Protein AF-A0A8T4ZM50-F1 (afdb_monomer)

Radius of gyration: 45.14 Å; Cα contacts (8 Å, |Δi|>4): 69; chains: 1; bounding box: 81×38×133 Å

Secondary structure (DSSP, 8-state):
---HHHHHH-TTS-HHHHHHHHHHHHHHHTTT--HHHHHHHHHHHHHHHHHHHHHHHHHHHHHHHHHTT--HHHHHHHTT----TT--HHHHHHHHHHHHHHHHHHHHHHHHHHHHHHHHHHHHHHHHHHHHHHHHHHHHHHHHHHHHHHHHHHHHHHHHHHHHHHHHHHHHHHHHHHHHHHHHHH--SS--------PPPGGGGGGGGGHHHHHHHTTTTTSS--

Nearest PDB structures (foldseek):
  6ixe-assembly1_A  TM=3.110E-01  e=5.099E-01  Homo sapiens
  6ixg-assembly1_A  TM=3.253E-01  e=1.562E+00  Homo sapiens
  4ilo-assembly1_A  TM=2.898E-01  e=2.586E+00  Chlamydia trachomatis L2/434/Bu

Sequence (226 aa):
MESALKAYMRGGVERDRVYKERHFTIRLQLPSLKGYELQMRVQDLNEQLDELKQMIAECKEAISQLKHDVDPEQLRLKYRISKTLNTKTEDLIEQFEAEREWRKQAAKWVRRERAIFLWELRLRKAAGVKLPFMRHQLKTLNKEAYLQLCRMKDLSEQLRQACEAYHKVQSKHNLLLMKLEKLSLQRFEGESENWTNMLVPAEIRELKFLEDFSHREEGREKLACH

pLDDT: mean 79.9, std 18.12, range [37.91, 97.81]

Solvent-accessible surface area (backbone atoms only — not comparable to full-atom values): 13209 Å² total; per-residue (Å²): 131,82,54,68,60,61,64,63,67,50,82,97,57,66,62,70,55,54,52,54,52,51,54,52,52,48,62,71,44,55,84,76,54,50,75,68,54,43,51,50,53,44,49,57,46,48,54,48,44,52,52,40,52,50,56,39,50,51,31,52,51,52,44,53,40,57,72,68,75,45,62,64,67,63,51,34,64,77,70,65,59,89,74,68,99,81,70,51,72,66,59,53,40,53,48,38,50,53,52,32,55,45,44,52,51,43,44,53,50,49,52,50,56,39,50,53,45,53,49,51,53,50,52,52,53,52,48,64,58,48,50,59,53,52,53,50,51,52,55,49,53,52,51,53,53,50,53,51,50,52,52,52,52,56,50,51,53,52,50,51,52,51,51,54,51,47,54,56,52,50,52,52,50,52,54,49,50,55,51,50,52,54,54,47,68,71,52,70,86,74,86,92,78,92,77,88,83,75,78,78,65,73,75,66,70,63,60,67,67,60,68,64,55,64,67,56,52,74,68,53,75,78,74,79,83,127

Foldseek 3Di:
DDQLLCQLPDPDDPNVVSLVVVVVVCVVCLVVDDLVRLVVLLVSLVVSLVVLVVLLVLLVVLLVCLVVPNDVVVSCVVVVPDDDPPDDSVNVNVVSVVVNVSSVVSSVSSVVSSVVSVVSSVVVVVCVVVVVVVVVVVVVVVVVVVVVVVVVVVVVVVVVVVVVVVVVVVVVVVVVVVVVVVVVVVPPPDDDDDDPDDDDPPVVVVVVVVVVVVVVVVVPVVPPDD

Mean predicted aligned error: 15.4 Å

Structure (mmCIF, N/CA/C/O backbone):
data_AF-A0A8T4ZM50-F1
#
_entry.id   AF-A0A8T4ZM50-F1
#
loop_
_atom_site.group_PDB
_atom_site.id
_atom_site.type_symbol
_atom_site.label_atom_id
_atom_site.label_alt_id
_atom_site.label_comp_id
_atom_site.label_asym_id
_atom_site.label_entity_id
_atom_site.label_seq_id
_atom_site.pdbx_PDB_ins_code
_atom_site.Cartn_x
_atom_site.Cartn_y
_atom_site.Cartn_z
_atom_site.occupancy
_atom_site.B_iso_or_equiv
_atom_site.auth_seq_id
_atom_site.auth_comp_id
_atom_site.auth_asym_id
_atom_site.auth_atom_id
_atom_site.pdbx_PDB_model_num
ATOM 1 N N . MET A 1 1 ? 7.866 -0.489 17.384 1.00 67.44 1 MET A N 1
ATOM 2 C CA . MET A 1 1 ? 6.773 0.510 17.418 1.00 67.44 1 MET A CA 1
ATOM 3 C C . MET A 1 1 ? 5.682 -0.041 18.318 1.00 67.44 1 MET A C 1
ATOM 5 O O . MET A 1 1 ? 5.365 -1.215 18.175 1.00 67.44 1 MET A O 1
ATOM 9 N N . GLU A 1 2 ? 5.170 0.761 19.251 1.00 82.44 2 GLU A N 1
ATOM 10 C CA . GLU A 1 2 ? 4.026 0.402 20.107 1.00 82.44 2 GLU A CA 1
ATOM 11 C C . GLU A 1 2 ? 2.778 0.094 19.248 1.00 82.44 2 GLU A C 1
ATOM 13 O O . GLU A 1 2 ? 2.644 0.648 18.148 1.00 82.44 2 GLU A O 1
ATOM 18 N N . SER A 1 3 ? 1.885 -0.796 19.705 1.00 88.25 3 SER A N 1
ATOM 19 C CA . SER A 1 3 ? 0.663 -1.141 18.958 1.00 88.25 3 SER A CA 1
ATOM 20 C C . SER A 1 3 ? -0.240 0.086 18.787 1.00 88.25 3 SER A C 1
ATOM 22 O O . SER A 1 3 ? -0.244 0.987 19.630 1.00 88.25 3 SER A O 1
ATOM 24 N N . ALA A 1 4 ? -0.987 0.152 17.680 1.00 86.81 4 ALA A N 1
ATOM 25 C CA . ALA A 1 4 ? -1.868 1.288 17.410 1.00 86.81 4 ALA A CA 1
ATOM 26 C C . ALA A 1 4 ? -2.972 1.368 18.468 1.00 86.81 4 ALA A C 1
ATOM 28 O O . ALA A 1 4 ? -3.245 2.446 18.988 1.00 86.81 4 ALA A O 1
ATOM 29 N N . LEU A 1 5 ? -3.518 0.216 18.866 1.00 86.94 5 LEU A N 1
ATOM 30 C CA . LEU A 1 5 ? -4.467 0.110 19.966 1.00 86.94 5 LEU A CA 1
ATOM 31 C C . LEU A 1 5 ? -3.917 0.721 21.257 1.00 86.94 5 LEU A C 1
ATOM 33 O O . LEU A 1 5 ? -4.549 1.599 21.832 1.00 86.94 5 LEU A O 1
ATOM 37 N N . LYS A 1 6 ? -2.722 0.316 21.699 1.00 88.25 6 LYS A N 1
ATOM 38 C CA . LYS A 1 6 ? -2.146 0.821 22.951 1.00 88.25 6 LYS A CA 1
ATOM 39 C C . LYS A 1 6 ? -1.828 2.314 22.876 1.00 88.25 6 LYS A C 1
ATOM 41 O O . LYS A 1 6 ? -2.065 3.036 23.841 1.00 88.25 6 LYS A O 1
ATOM 46 N N . ALA A 1 7 ? -1.331 2.783 21.733 1.00 87.06 7 ALA A N 1
ATOM 47 C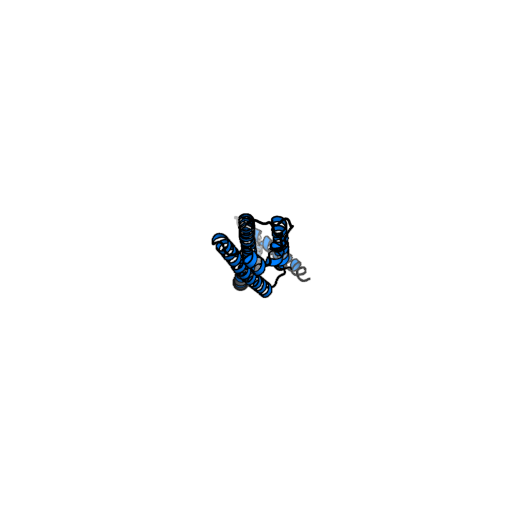 CA . ALA A 1 7 ? -1.036 4.195 21.528 1.00 87.06 7 ALA A CA 1
ATOM 48 C C . ALA A 1 7 ? -2.308 5.054 21.563 1.00 87.06 7 ALA A C 1
ATOM 50 O O . ALA A 1 7 ? -2.333 6.088 22.227 1.00 87.06 7 ALA A O 1
ATOM 51 N N . TYR A 1 8 ? -3.374 4.609 20.893 1.00 88.19 8 TYR A N 1
ATOM 52 C CA . TYR A 1 8 ? -4.640 5.331 20.875 1.00 88.19 8 TYR A CA 1
ATOM 53 C C . TYR A 1 8 ? -5.429 5.178 22.164 1.00 88.19 8 TYR A C 1
ATOM 55 O O . TYR A 1 8 ? -6.133 6.097 22.523 1.00 88.19 8 TYR A O 1
ATOM 63 N N . MET A 1 9 ? -5.298 4.099 22.924 1.00 83.19 9 MET A N 1
ATOM 64 C CA . MET A 1 9 ? -6.056 3.941 24.170 1.00 83.19 9 MET A CA 1
ATOM 65 C C . MET A 1 9 ? -5.363 4.551 25.399 1.00 83.19 9 MET A C 1
ATOM 67 O O . MET A 1 9 ? -5.914 4.496 26.496 1.00 83.19 9 MET A O 1
ATOM 71 N N . ARG A 1 10 ? -4.179 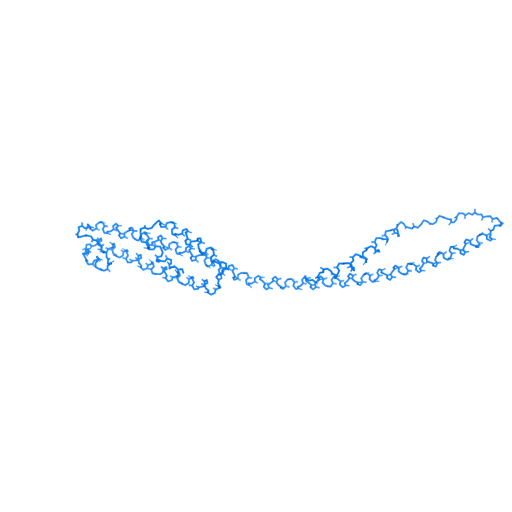5.165 25.253 1.00 81.25 10 ARG A N 1
ATOM 72 C CA . ARG A 1 10 ? -3.465 5.794 26.374 1.00 81.25 10 ARG A CA 1
ATOM 73 C C . ARG A 1 10 ? -4.234 7.027 26.882 1.00 81.25 10 ARG A C 1
ATOM 75 O O . ARG A 1 10 ? -4.371 8.025 26.176 1.00 81.25 10 ARG A O 1
ATOM 82 N N . GLY A 1 11 ? -4.750 6.955 28.112 1.00 60.84 11 GLY A N 1
ATOM 83 C CA . GLY A 1 11 ? -5.454 8.063 28.767 1.00 60.84 11 GLY A CA 1
ATOM 84 C C . GLY A 1 11 ? -4.548 9.274 29.036 1.00 60.84 11 GLY A C 1
ATOM 85 O O . GLY A 1 11 ? -3.353 9.113 29.270 1.00 60.84 11 GLY A O 1
ATOM 86 N N . GLY A 1 12 ? -5.122 10.484 29.010 1.00 62.84 12 GLY A N 1
ATOM 87 C CA . GLY A 1 12 ? -4.454 11.726 29.437 1.00 62.84 12 GLY A CA 1
ATOM 88 C C . GLY A 1 12 ? -3.568 12.441 28.406 1.00 62.84 12 GLY A C 1
ATOM 89 O O . GLY A 1 12 ? -2.920 13.418 28.762 1.00 62.84 12 GLY A O 1
ATOM 90 N N . VAL A 1 13 ? -3.528 11.994 27.146 1.00 64.25 13 VAL A N 1
ATOM 91 C CA . VAL A 1 13 ? -2.696 12.599 26.084 1.00 64.25 13 VAL A CA 1
ATOM 92 C C . VAL A 1 13 ? -3.569 13.323 25.054 1.00 64.25 13 VAL A C 1
ATOM 94 O O . VAL A 1 13 ? -4.697 12.903 24.800 1.00 64.25 13 VAL A O 1
ATOM 97 N N . GLU A 1 14 ? -3.052 14.381 24.418 1.00 80.50 14 GLU A N 1
ATOM 98 C CA . GLU A 1 14 ? -3.650 14.987 23.219 1.00 80.50 14 GLU A CA 1
ATOM 99 C C . GLU A 1 14 ? -3.748 13.954 22.086 1.00 80.50 14 GLU A C 1
ATOM 101 O O . GLU A 1 14 ? -2.817 13.694 21.324 1.00 80.50 14 GLU A O 1
ATOM 106 N N . ARG A 1 15 ? -4.918 13.339 21.986 1.00 81.44 15 ARG A N 1
ATOM 107 C CA . ARG A 1 15 ? -5.223 12.202 21.115 1.00 81.44 15 ARG A CA 1
ATOM 108 C C . ARG A 1 15 ? -4.920 12.464 19.635 1.00 81.44 15 ARG A C 1
ATOM 110 O O . ARG A 1 15 ? -4.336 11.620 18.955 1.00 81.44 15 ARG A O 1
ATOM 117 N N . ASP A 1 16 ? -5.253 13.657 19.152 1.00 84.81 16 ASP A N 1
ATOM 118 C CA . ASP A 1 16 ? -4.979 14.065 17.770 1.00 84.81 16 ASP A CA 1
ATOM 119 C C . ASP A 1 16 ? -3.483 14.221 17.491 1.00 84.81 16 ASP A C 1
ATOM 121 O O . ASP A 1 16 ? -3.015 13.925 16.386 1.00 84.81 16 ASP A O 1
ATOM 125 N N . ARG A 1 17 ? -2.719 14.664 18.492 1.00 89.00 17 ARG A N 1
ATOM 126 C CA . ARG A 1 17 ? -1.265 14.769 18.400 1.00 89.00 17 ARG A CA 1
ATOM 127 C C . ARG A 1 17 ? -0.639 13.383 18.263 1.00 89.00 17 ARG A C 1
ATOM 129 O O . ARG A 1 17 ? 0.149 13.182 17.343 1.00 89.00 17 ARG A O 1
ATOM 136 N N . VAL A 1 18 ? -1.075 12.413 19.072 1.00 89.38 18 VAL A N 1
ATOM 137 C CA . VAL A 1 18 ? -0.610 11.014 18.986 1.00 89.38 18 VAL A CA 1
ATOM 138 C C . VAL A 1 18 ? -0.860 10.425 17.596 1.00 89.38 18 VAL A C 1
ATOM 140 O O . VAL A 1 18 ? 0.031 9.805 17.013 1.00 89.38 18 VAL A O 1
ATOM 143 N N . TYR A 1 19 ? -2.049 10.652 17.028 1.00 90.12 19 TYR A N 1
ATOM 144 C CA . TYR A 1 19 ? -2.362 10.223 15.662 1.00 90.12 19 TYR A CA 1
ATOM 145 C C . TYR A 1 19 ? -1.422 10.849 14.625 1.00 90.12 19 TYR A C 1
ATOM 147 O O . TYR A 1 19 ? -0.877 10.141 13.774 1.00 90.12 19 TYR A O 1
ATOM 155 N N . LYS A 1 20 ? -1.198 12.167 14.695 1.00 91.31 20 LYS A N 1
ATOM 156 C CA . LYS A 1 20 ? -0.306 12.875 13.764 1.00 91.31 20 LYS A CA 1
ATOM 157 C C . LYS A 1 20 ? 1.139 12.383 13.868 1.00 91.31 20 LYS A C 1
ATOM 159 O O . LYS A 1 20 ? 1.759 12.136 12.834 1.00 91.31 20 LYS A O 1
ATOM 164 N N . GLU A 1 21 ? 1.651 12.203 15.084 1.00 91.88 21 GLU A N 1
ATOM 165 C CA . GLU A 1 21 ? 3.008 11.711 15.341 1.00 91.88 21 GLU A CA 1
ATOM 166 C C . GLU A 1 21 ? 3.200 10.296 14.787 1.00 91.88 21 GLU A C 1
ATOM 168 O O . GLU A 1 21 ? 4.119 10.064 13.999 1.00 91.88 21 GLU A O 1
ATOM 173 N N . ARG A 1 22 ? 2.282 9.368 15.091 1.00 92.00 22 ARG A N 1
ATOM 174 C CA . ARG A 1 22 ? 2.329 8.008 14.531 1.00 92.00 22 ARG A CA 1
ATOM 175 C C . ARG A 1 22 ? 2.277 8.009 13.014 1.00 92.00 22 ARG A C 1
ATOM 177 O O . ARG A 1 22 ? 3.064 7.320 12.369 1.00 92.00 22 ARG A O 1
ATOM 184 N N . HIS A 1 23 ? 1.375 8.791 12.433 1.00 91.75 23 HIS A N 1
ATOM 185 C CA . HIS A 1 23 ? 1.245 8.892 10.987 1.00 91.75 23 HIS A CA 1
ATOM 186 C C . HIS A 1 23 ? 2.532 9.414 10.327 1.00 91.75 23 HIS A C 1
ATOM 188 O O . HIS A 1 23 ? 2.945 8.908 9.281 1.00 91.75 23 HIS A O 1
ATOM 194 N N . PHE A 1 24 ? 3.201 10.383 10.954 1.00 92.69 24 PHE A N 1
ATOM 195 C CA . PHE A 1 24 ? 4.509 10.860 10.517 1.00 92.69 24 PHE A CA 1
ATOM 196 C C . PHE A 1 24 ? 5.581 9.764 10.613 1.00 92.69 24 PHE A C 1
ATOM 198 O O . PHE A 1 24 ? 6.294 9.521 9.641 1.00 92.69 24 PHE A O 1
ATOM 205 N N . THR A 1 25 ? 5.647 9.030 11.729 1.00 93.00 25 THR A N 1
ATOM 206 C CA . THR A 1 25 ? 6.581 7.904 11.886 1.00 93.00 25 THR A CA 1
ATOM 207 C C . THR A 1 25 ? 6.355 6.817 10.834 1.00 93.00 25 THR A C 1
ATOM 209 O O . THR A 1 25 ? 7.316 6.318 10.252 1.00 93.00 25 THR A O 1
ATOM 212 N N . ILE A 1 26 ? 5.097 6.472 10.545 1.00 93.88 26 ILE A N 1
ATOM 213 C CA . ILE A 1 26 ? 4.747 5.500 9.500 1.00 93.88 26 ILE A CA 1
ATOM 214 C C . ILE A 1 26 ? 5.275 5.973 8.144 1.00 93.88 26 ILE A C 1
ATOM 216 O O . ILE A 1 26 ? 5.911 5.195 7.438 1.00 93.88 26 ILE A O 1
ATOM 220 N N . ARG A 1 27 ? 5.080 7.251 7.795 1.00 92.00 27 ARG A N 1
ATOM 221 C CA . ARG A 1 27 ? 5.606 7.832 6.547 1.00 92.00 27 ARG A CA 1
ATOM 222 C C . ARG A 1 27 ? 7.122 7.737 6.431 1.00 92.00 27 ARG A C 1
ATOM 224 O O . ARG A 1 27 ? 7.606 7.418 5.352 1.00 92.00 27 ARG A O 1
ATOM 231 N N . LEU A 1 28 ? 7.852 7.970 7.518 1.00 93.31 28 LEU A N 1
ATOM 232 C CA 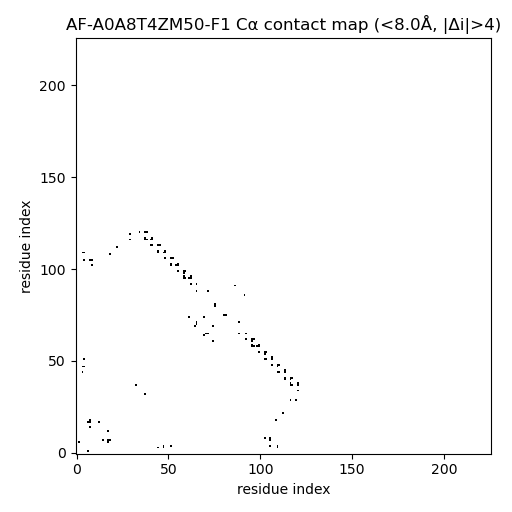. LEU A 1 28 ? 9.312 7.853 7.523 1.00 93.31 28 LEU A CA 1
ATOM 233 C C . LEU A 1 28 ? 9.796 6.407 7.355 1.00 93.31 28 LEU A C 1
ATOM 235 O O . LEU A 1 28 ? 10.827 6.174 6.734 1.00 93.31 28 LEU A O 1
ATOM 239 N N . GLN A 1 29 ? 9.065 5.436 7.903 1.00 92.25 29 GLN A N 1
ATOM 240 C CA . GLN A 1 29 ? 9.460 4.023 7.877 1.00 92.25 29 GLN A CA 1
ATOM 241 C C . GLN A 1 29 ? 8.999 3.285 6.619 1.00 92.25 29 GLN A C 1
ATOM 243 O O . GLN A 1 29 ? 9.623 2.310 6.214 1.00 92.25 29 GLN A O 1
ATOM 248 N N . LEU A 1 30 ? 7.911 3.729 5.989 1.00 92.56 30 LEU A N 1
ATOM 249 C CA . LEU A 1 30 ? 7.321 3.074 4.820 1.00 92.56 30 LEU A CA 1
ATOM 250 C C . LEU A 1 30 ? 8.338 2.711 3.725 1.00 92.56 30 LEU A C 1
ATOM 252 O O . LEU A 1 30 ? 8.313 1.558 3.291 1.00 92.56 30 LEU A O 1
ATOM 256 N N . PRO A 1 31 ? 9.253 3.609 3.305 1.00 90.38 31 PRO A N 1
ATOM 257 C CA . PRO A 1 31 ? 10.220 3.293 2.256 1.00 90.38 31 PRO A CA 1
ATOM 258 C C . PRO A 1 31 ? 11.183 2.156 2.619 1.00 90.38 31 PRO A C 1
ATOM 260 O O . PRO A 1 31 ? 11.584 1.404 1.735 1.00 90.38 31 PRO A O 1
ATOM 263 N N . SER A 1 32 ? 11.547 2.012 3.897 1.00 91.44 32 SER A N 1
ATOM 264 C CA . SER A 1 32 ? 12.531 1.020 4.351 1.00 91.44 32 SER A CA 1
ATOM 265 C C . SER A 1 32 ? 11.924 -0.337 4.711 1.00 91.44 32 SER A C 1
ATOM 267 O O . SER A 1 32 ? 12.642 -1.337 4.721 1.00 91.44 32 SER A O 1
ATOM 269 N N . LEU A 1 33 ? 10.614 -0.403 4.970 1.00 93.06 33 LEU A N 1
ATOM 270 C CA . LEU A 1 33 ? 9.929 -1.657 5.290 1.00 93.06 33 LEU A CA 1
ATOM 271 C C . LEU A 1 33 ? 9.934 -2.623 4.105 1.00 93.06 33 LEU A C 1
ATOM 273 O O . LEU A 1 33 ? 9.693 -2.223 2.967 1.00 93.06 33 LEU A O 1
ATOM 277 N N . LYS A 1 34 ? 10.127 -3.917 4.364 1.00 92.19 34 LYS A N 1
ATOM 278 C CA . LYS A 1 34 ? 10.021 -4.982 3.352 1.00 92.19 34 LYS A CA 1
ATOM 279 C C . LYS A 1 34 ? 8.565 -5.395 3.113 1.00 92.19 34 LYS A C 1
ATOM 281 O O . LYS A 1 34 ? 7.676 -5.153 3.923 1.00 92.19 34 LYS A O 1
ATOM 286 N N . GLY A 1 35 ? 8.309 -6.068 1.986 1.00 89.62 35 GLY A N 1
ATOM 287 C CA . GLY A 1 35 ? 6.956 -6.491 1.594 1.00 89.62 35 GLY A CA 1
ATOM 288 C C . GLY A 1 35 ? 6.248 -7.387 2.621 1.00 89.62 35 GLY A C 1
ATOM 289 O O . GLY A 1 35 ? 5.074 -7.162 2.903 1.00 89.62 35 GLY A O 1
ATOM 290 N N . TYR A 1 36 ? 6.957 -8.354 3.216 1.00 91.25 36 TYR A N 1
ATOM 291 C CA . TYR A 1 36 ? 6.391 -9.210 4.269 1.00 91.25 36 TYR A CA 1
ATOM 292 C C . TYR A 1 36 ? 6.124 -8.424 5.563 1.00 91.25 36 TYR A C 1
ATOM 294 O O . TYR A 1 36 ? 5.121 -8.656 6.227 1.00 91.25 36 TYR A O 1
ATOM 302 N N . GLU A 1 37 ? 6.963 -7.439 5.895 1.00 93.88 37 GLU A N 1
ATOM 303 C CA . GLU A 1 37 ? 6.778 -6.594 7.083 1.00 93.88 37 GLU A CA 1
ATOM 304 C C . GLU A 1 37 ? 5.525 -5.730 6.942 1.00 93.88 37 GLU A C 1
ATOM 306 O O . GLU A 1 37 ? 4.756 -5.599 7.890 1.00 93.88 37 GLU A O 1
ATOM 311 N N . LEU A 1 38 ? 5.267 -5.195 5.744 1.00 94.12 38 LEU A N 1
ATOM 312 C CA . LEU A 1 38 ? 4.023 -4.482 5.446 1.00 94.12 38 LEU A CA 1
ATOM 313 C C . LEU A 1 38 ? 2.790 -5.384 5.612 1.00 94.12 38 LEU A C 1
ATOM 315 O O . LEU A 1 38 ? 1.771 -4.926 6.123 1.00 94.12 38 LEU A O 1
ATOM 319 N N . GLN A 1 39 ? 2.868 -6.654 5.201 1.00 94.06 39 GLN A N 1
ATOM 320 C CA . GLN A 1 39 ? 1.772 -7.615 5.385 1.00 94.06 39 GLN A CA 1
ATOM 321 C C . GLN A 1 39 ? 1.524 -7.919 6.863 1.00 94.06 39 GLN A C 1
ATOM 323 O O . GLN A 1 39 ? 0.376 -7.842 7.296 1.00 94.06 39 GLN A O 1
ATOM 328 N N . MET A 1 40 ? 2.586 -8.162 7.638 1.00 94.62 40 MET A N 1
ATOM 329 C CA . MET A 1 40 ? 2.495 -8.350 9.089 1.00 94.62 40 MET A CA 1
ATOM 330 C C . MET A 1 40 ? 1.833 -7.147 9.765 1.00 94.62 40 MET A C 1
ATOM 332 O O . MET A 1 40 ? 0.879 -7.310 10.512 1.00 94.62 40 MET A O 1
ATOM 336 N N . ARG A 1 41 ? 2.236 -5.916 9.413 1.00 94.25 41 ARG A N 1
ATOM 337 C CA . ARG A 1 41 ? 1.594 -4.697 9.941 1.00 94.25 41 ARG A CA 1
ATOM 338 C C . ARG A 1 41 ? 0.103 -4.631 9.629 1.00 94.25 41 ARG A C 1
ATOM 340 O O . ARG A 1 41 ? -0.675 -4.195 10.470 1.00 94.25 41 ARG A O 1
ATOM 347 N N . VAL A 1 42 ? -0.311 -5.033 8.428 1.00 95.75 42 VAL A N 1
ATOM 348 C CA . VAL A 1 42 ? -1.736 -5.081 8.069 1.00 95.75 42 VAL A CA 1
ATOM 349 C C . VAL A 1 42 ? -2.480 -6.117 8.910 1.00 95.75 42 VAL A C 1
ATOM 351 O O . VAL A 1 42 ? -3.609 -5.845 9.313 1.00 95.75 42 VAL A O 1
ATOM 354 N N . GLN A 1 43 ? -1.867 -7.272 9.172 1.00 95.69 43 GLN A N 1
ATOM 355 C CA . GLN A 1 43 ? -2.451 -8.317 10.006 1.00 95.69 43 GLN A CA 1
ATOM 356 C C . GLN A 1 43 ? -2.596 -7.860 11.462 1.00 95.69 43 GLN A C 1
ATOM 358 O O . GLN A 1 43 ? -3.717 -7.876 11.966 1.00 95.69 43 GLN A O 1
ATOM 363 N N . ASP A 1 44 ? -1.539 -7.307 12.065 1.00 95.62 44 ASP A N 1
ATOM 364 C CA . ASP A 1 44 ? -1.578 -6.736 13.419 1.00 95.62 44 ASP A CA 1
ATOM 365 C C . ASP A 1 44 ? -2.702 -5.692 13.562 1.00 95.62 44 ASP A C 1
ATOM 367 O O . ASP A 1 44 ? -3.379 -5.599 14.585 1.00 95.62 44 ASP A O 1
ATOM 371 N N . LEU A 1 45 ? -2.900 -4.858 12.533 1.00 95.88 45 LEU A N 1
ATOM 372 C CA . LEU A 1 45 ? -3.950 -3.838 12.525 1.00 95.88 45 LEU A CA 1
ATOM 373 C C . LEU A 1 45 ? -5.350 -4.436 12.334 1.00 95.88 45 LEU A C 1
ATOM 375 O O . LEU A 1 45 ? -6.315 -3.834 12.799 1.00 95.88 45 LEU A O 1
ATOM 379 N N . ASN A 1 46 ? -5.494 -5.577 11.652 1.00 96.69 46 ASN A N 1
ATOM 380 C CA . ASN A 1 46 ? -6.776 -6.285 11.572 1.00 96.69 46 ASN A CA 1
ATOM 381 C C . ASN A 1 46 ? -7.160 -6.851 12.940 1.00 96.69 46 ASN A C 1
ATOM 383 O O . ASN A 1 46 ? -8.278 -6.613 13.384 1.00 96.69 46 ASN A O 1
ATOM 387 N N . GLU A 1 47 ? -6.219 -7.510 13.616 1.00 96.69 47 GLU A N 1
ATOM 388 C CA . GLU A 1 47 ? -6.419 -8.067 14.959 1.00 96.69 47 GLU A CA 1
ATOM 389 C C . GLU A 1 47 ? -6.838 -6.963 15.942 1.00 96.69 47 GLU A C 1
ATOM 391 O O . GLU A 1 47 ? -7.883 -7.052 16.583 1.00 96.69 47 GLU A O 1
ATOM 396 N N . GLN A 1 48 ? -6.131 -5.828 15.936 1.00 95.06 48 GLN A N 1
ATOM 397 C CA . GLN A 1 48 ? -6.489 -4.662 16.755 1.00 95.06 48 GLN A CA 1
ATOM 398 C C . GLN A 1 48 ? -7.860 -4.060 16.405 1.00 95.06 48 GLN A C 1
ATOM 400 O O . GLN A 1 48 ? -8.536 -3.499 17.270 1.00 95.06 48 GLN A O 1
ATOM 405 N N . LEU A 1 49 ? -8.292 -4.125 15.140 1.00 96.12 49 LEU A N 1
ATOM 406 C CA . LEU A 1 49 ? -9.633 -3.676 14.755 1.00 96.12 49 LEU A CA 1
ATOM 407 C C . LEU A 1 49 ? -10.722 -4.614 15.263 1.00 96.12 49 LEU A C 1
ATOM 409 O O . LEU A 1 49 ? -11.803 -4.128 15.595 1.00 96.12 49 LEU A O 1
ATOM 413 N N . ASP A 1 50 ? -10.467 -5.917 15.295 1.00 96.31 50 ASP A N 1
ATOM 414 C CA . ASP A 1 50 ? -11.414 -6.898 15.814 1.00 96.31 50 ASP A CA 1
ATOM 415 C C . ASP A 1 50 ? -11.526 -6.798 17.340 1.00 96.31 50 ASP A C 1
ATOM 417 O O . ASP A 1 50 ? -12.646 -6.728 17.852 1.00 96.31 50 ASP A O 1
ATOM 421 N N . GLU A 1 51 ? -10.408 -6.595 18.043 1.00 94.44 51 GLU A N 1
ATOM 422 C CA . GLU A 1 51 ? -10.408 -6.244 19.470 1.00 94.44 51 GLU A CA 1
ATOM 423 C C . GLU A 1 51 ? -11.233 -4.974 19.739 1.00 94.44 51 GLU A C 1
ATOM 425 O O . GLU A 1 51 ? -12.121 -4.966 20.592 1.00 94.44 51 GLU A O 1
ATOM 430 N N . LEU A 1 52 ? -11.030 -3.903 18.961 1.00 93.31 52 LEU A N 1
ATOM 431 C CA . LEU A 1 52 ? -11.814 -2.671 19.109 1.00 93.31 52 LEU A CA 1
ATOM 432 C C . LEU A 1 52 ? -13.308 -2.879 18.842 1.00 93.31 52 LEU A C 1
ATOM 434 O O . LEU A 1 52 ? -14.137 -2.256 19.506 1.00 93.31 52 LEU A O 1
ATOM 438 N N . LYS A 1 53 ? -13.684 -3.731 17.879 1.00 95.31 53 LYS A N 1
ATOM 439 C CA . LYS A 1 53 ? -15.099 -4.063 17.639 1.00 95.31 53 LYS A CA 1
ATOM 440 C C . LYS A 1 53 ? -15.707 -4.761 18.850 1.00 95.31 53 LYS A C 1
ATOM 442 O O . LYS A 1 53 ? -16.816 -4.392 19.237 1.00 95.31 53 LYS A O 1
ATOM 447 N N . GLN A 1 54 ? -14.991 -5.717 19.439 1.00 93.88 54 GLN A N 1
ATOM 448 C CA . GLN A 1 54 ? -15.436 -6.426 20.634 1.00 93.88 54 GLN A CA 1
ATOM 449 C C . GLN A 1 54 ? -15.586 -5.463 21.818 1.00 93.88 54 GLN A C 1
ATOM 451 O O . GLN A 1 54 ? -16.663 -5.375 22.399 1.00 93.88 54 GLN A O 1
ATOM 456 N N . MET A 1 55 ? -14.581 -4.625 22.075 1.00 89.75 55 MET A N 1
ATOM 457 C CA . MET A 1 55 ? -14.629 -3.603 23.127 1.00 89.75 55 MET A CA 1
ATOM 458 C C . MET A 1 55 ? -15.779 -2.594 22.938 1.00 89.75 55 MET A C 1
ATOM 460 O O . MET A 1 55 ? -16.351 -2.103 23.911 1.00 89.75 55 MET A O 1
ATOM 464 N N . ILE A 1 56 ? -16.133 -2.242 21.696 1.00 91.75 56 ILE A N 1
ATOM 465 C CA . ILE A 1 56 ? -17.293 -1.379 21.405 1.00 91.75 56 ILE A CA 1
ATOM 466 C C . ILE A 1 56 ? -18.610 -2.112 21.687 1.00 91.75 56 ILE A C 1
ATOM 468 O O . ILE A 1 56 ? -19.564 -1.482 22.148 1.00 91.75 56 ILE A O 1
ATOM 472 N N . ALA A 1 57 ? -18.691 -3.407 21.368 1.00 91.75 57 ALA A N 1
ATOM 473 C CA . ALA A 1 57 ? -19.865 -4.227 21.651 1.00 91.75 57 ALA A CA 1
ATOM 474 C C . ALA A 1 57 ? -20.076 -4.384 23.163 1.00 91.75 57 ALA A C 1
ATOM 476 O O . ALA A 1 57 ? -21.186 -4.169 23.637 1.00 91.75 57 ALA A O 1
ATOM 477 N N . GLU A 1 58 ? -19.000 -4.615 23.913 1.00 89.50 58 GLU A N 1
ATOM 478 C CA . GLU A 1 58 ? -19.004 -4.669 25.376 1.00 89.50 58 GLU A CA 1
ATOM 479 C C . GLU A 1 58 ? -19.531 -3.373 26.008 1.00 89.50 58 GLU A C 1
ATOM 481 O O . GLU A 1 58 ? -20.389 -3.429 26.884 1.00 89.50 58 GLU A O 1
ATOM 486 N N . CYS A 1 59 ? -19.105 -2.196 25.526 1.00 87.06 59 CYS A N 1
ATOM 487 C CA . CYS A 1 59 ? -19.670 -0.923 25.996 1.00 87.06 59 CYS A CA 1
ATOM 488 C C . CYS A 1 59 ? -21.172 -0.813 25.714 1.00 87.06 59 CYS A C 1
ATOM 490 O O . CYS A 1 59 ? -21.915 -0.296 26.540 1.00 87.06 59 CYS A O 1
ATOM 492 N N . LYS A 1 60 ? -21.631 -1.262 24.536 1.00 89.62 60 LYS A N 1
ATOM 493 C CA . LYS A 1 60 ? -23.063 -1.233 24.202 1.00 89.62 60 LYS A CA 1
ATOM 494 C C . LYS A 1 60 ? -23.863 -2.145 25.126 1.00 89.6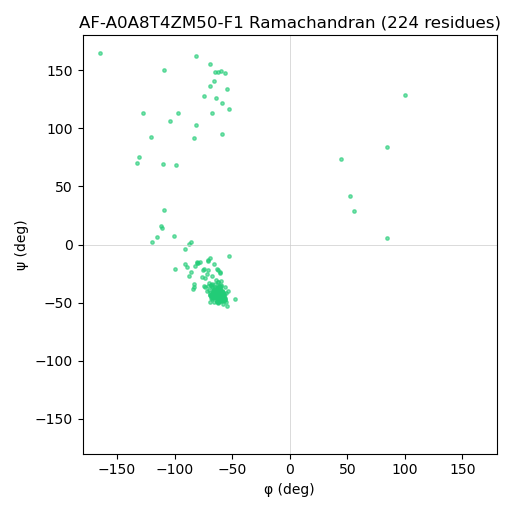2 60 LYS A C 1
ATOM 496 O O . LYS A 1 60 ? -24.918 -1.732 25.586 1.00 89.62 60 LYS A O 1
ATOM 501 N N . GLU A 1 61 ? -23.361 -3.349 25.381 1.00 88.69 61 GLU A N 1
ATOM 502 C CA . GLU A 1 61 ? -23.990 -4.309 26.287 1.00 88.69 61 GLU A CA 1
ATOM 503 C C . GLU A 1 61 ? -24.082 -3.740 27.708 1.00 88.69 61 GLU A C 1
ATOM 505 O O . GLU A 1 61 ? -25.158 -3.769 28.298 1.00 88.69 61 GLU A O 1
ATOM 510 N N . ALA A 1 62 ? -23.000 -3.133 28.208 1.00 84.12 62 ALA A N 1
ATOM 511 C CA . ALA A 1 62 ? -22.979 -2.484 29.516 1.00 84.12 62 ALA A CA 1
ATOM 512 C C . ALA A 1 62 ? -24.019 -1.356 29.621 1.00 84.12 62 ALA A C 1
ATOM 514 O O . ALA A 1 62 ? -24.776 -1.304 30.586 1.00 84.12 62 ALA A O 1
ATOM 515 N N . ILE A 1 63 ? -24.115 -0.488 28.604 1.00 86.56 63 ILE A N 1
ATOM 516 C CA . ILE A 1 63 ? -25.128 0.582 28.551 1.00 86.56 63 ILE A CA 1
ATOM 517 C C . ILE A 1 63 ? -26.543 -0.005 28.551 1.00 86.56 63 ILE A C 1
ATOM 519 O O . ILE A 1 63 ? -27.412 0.495 29.260 1.00 86.56 63 ILE A O 1
ATOM 523 N N . SER A 1 64 ? -26.793 -1.054 27.762 1.00 87.88 64 SER A N 1
ATOM 524 C CA . SER A 1 64 ? -28.094 -1.727 27.730 1.00 87.88 64 SER A CA 1
ATOM 525 C C . SER A 1 64 ? -28.451 -2.345 29.083 1.00 87.88 64 SER A C 1
ATOM 527 O O . SER A 1 64 ? -29.586 -2.201 29.520 1.00 87.88 64 SER A O 1
ATOM 529 N N . GLN A 1 65 ? -27.494 -2.979 29.767 1.00 84.88 65 GLN A N 1
ATOM 530 C CA . GLN A 1 65 ? -27.701 -3.562 31.096 1.00 84.88 65 GLN A CA 1
ATOM 531 C C . GLN A 1 65 ? -28.012 -2.474 32.140 1.00 84.88 65 GLN A C 1
ATOM 533 O O . GLN A 1 65 ? -28.985 -2.610 32.876 1.00 84.88 65 GLN A O 1
ATOM 538 N N . LEU A 1 66 ? -27.284 -1.350 32.133 1.00 82.56 66 LEU A N 1
ATOM 539 C CA . LEU A 1 66 ? -27.552 -0.211 33.028 1.00 82.56 66 LEU A CA 1
ATOM 540 C C . LEU A 1 66 ? -28.920 0.450 32.786 1.00 82.56 66 LEU A C 1
ATOM 542 O O . LEU A 1 66 ? -29.513 0.971 33.722 1.00 82.56 66 LEU A O 1
ATOM 546 N N . LYS A 1 67 ? -29.431 0.438 31.547 1.00 84.38 67 LYS A N 1
ATOM 547 C CA . LYS A 1 67 ? -30.757 0.989 31.197 1.00 84.38 67 LYS A CA 1
ATOM 548 C C . LYS A 1 67 ? -31.929 0.080 31.582 1.00 84.38 67 LYS A C 1
ATOM 550 O O . LYS A 1 67 ? -33.066 0.538 31.561 1.00 84.38 67 LYS A O 1
ATOM 555 N N . HIS A 1 68 ? -31.667 -1.189 31.887 1.00 84.81 68 HIS A N 1
ATOM 556 C CA . HIS A 1 68 ? -32.671 -2.180 32.285 1.00 84.81 68 HIS A CA 1
ATOM 557 C C . HIS A 1 68 ? -32.566 -2.545 33.775 1.00 84.81 68 HIS A C 1
ATOM 559 O O . HIS A 1 68 ? -32.879 -3.670 34.152 1.00 84.81 68 HIS A O 1
ATOM 565 N N . ASP A 1 69 ? -32.104 -1.601 34.601 1.00 68.19 69 ASP A N 1
ATOM 566 C CA . ASP A 1 69 ? -32.001 -1.715 36.062 1.00 68.19 69 ASP A CA 1
ATOM 567 C C . ASP A 1 69 ? -31.175 -2.916 36.563 1.00 68.19 69 ASP A C 1
ATOM 569 O O . ASP A 1 69 ? -31.387 -3.427 37.664 1.00 68.19 69 ASP A O 1
ATOM 573 N N . VAL A 1 70 ? -30.190 -3.367 35.775 1.00 71.19 70 VAL A N 1
ATOM 574 C CA . VAL A 1 70 ? -29.177 -4.312 36.266 1.00 71.19 70 VAL A CA 1
ATOM 575 C C . VAL A 1 70 ? -28.284 -3.596 37.273 1.00 71.19 70 VAL A C 1
ATOM 577 O O . VAL A 1 70 ? -27.841 -2.471 37.028 1.00 71.19 70 VAL A O 1
ATOM 580 N N . ASP A 1 71 ? -27.992 -4.275 38.384 1.00 70.44 71 ASP A N 1
ATOM 581 C CA . ASP A 1 71 ? -27.210 -3.723 39.485 1.00 70.44 71 ASP A CA 1
ATOM 582 C C . ASP A 1 71 ? -25.863 -3.142 38.992 1.00 70.44 71 ASP A C 1
ATOM 584 O O . ASP A 1 71 ? -25.007 -3.881 38.476 1.00 70.44 71 ASP A O 1
ATOM 588 N N . PRO A 1 72 ? -25.647 -1.820 39.133 1.00 68.31 72 PRO A N 1
ATOM 589 C CA . PRO A 1 72 ? -24.430 -1.163 38.682 1.00 68.31 72 PRO A CA 1
ATOM 590 C C . PRO A 1 72 ? -23.173 -1.708 39.373 1.00 68.31 72 PRO A C 1
ATOM 592 O O . PRO A 1 72 ? -22.093 -1.629 38.784 1.00 68.31 72 PRO A O 1
ATOM 595 N N . GLU A 1 73 ? -23.270 -2.303 40.569 1.00 67.25 73 GLU A N 1
ATOM 596 C CA . GLU A 1 73 ? -22.115 -2.924 41.233 1.00 67.25 73 GLU A CA 1
ATOM 597 C C . GLU A 1 73 ? -21.594 -4.164 40.498 1.00 67.25 73 GLU A C 1
ATOM 599 O O . GLU A 1 73 ? -20.380 -4.311 40.313 1.00 67.25 73 GLU A O 1
ATOM 604 N N . GLN A 1 74 ? -22.484 -5.016 39.981 1.00 69.69 74 GLN A N 1
ATOM 605 C CA . GLN A 1 74 ? -22.087 -6.198 39.206 1.00 69.69 74 GLN A CA 1
ATOM 606 C C . GLN A 1 74 ? -21.400 -5.808 37.891 1.00 69.69 74 GLN A C 1
ATOM 608 O O . GLN A 1 74 ? -20.420 -6.431 37.469 1.00 69.69 74 GLN A O 1
ATOM 613 N N . LEU A 1 75 ? -21.866 -4.727 37.263 1.00 66.94 75 LEU A N 1
ATOM 614 C CA . LEU A 1 75 ? -21.290 -4.203 36.026 1.00 66.94 75 LEU A CA 1
ATOM 615 C C . LEU A 1 75 ? -19.948 -3.508 36.267 1.00 66.94 75 LEU A C 1
ATOM 617 O O . LEU A 1 75 ? -19.019 -3.680 35.473 1.00 66.94 75 LEU A O 1
ATOM 621 N N . ARG A 1 76 ? -19.796 -2.799 37.393 1.00 66.25 76 ARG A N 1
ATOM 622 C CA . ARG A 1 76 ? -18.503 -2.241 37.824 1.00 66.25 76 ARG A CA 1
ATOM 623 C C . ARG A 1 76 ? -17.447 -3.335 37.966 1.00 66.25 76 ARG A C 1
ATOM 625 O O . ARG A 1 76 ? -16.322 -3.150 37.496 1.00 66.25 76 ARG A O 1
ATOM 632 N N . LEU A 1 77 ? -17.816 -4.477 38.553 1.00 66.38 77 LEU A N 1
ATOM 633 C CA . LEU A 1 77 ? -16.914 -5.615 38.737 1.00 66.38 77 LEU A CA 1
ATOM 634 C C . LEU A 1 77 ? -16.545 -6.276 37.397 1.00 66.38 77 LEU A C 1
ATOM 636 O O . LEU A 1 77 ? -15.365 -6.503 37.125 1.00 66.38 77 LEU A O 1
ATOM 640 N N . LYS A 1 78 ? -17.542 -6.521 36.533 1.00 70.25 78 LYS A N 1
ATOM 641 C CA . LYS A 1 78 ? -17.367 -7.152 35.210 1.00 70.25 78 LYS A CA 1
ATOM 642 C C . LYS A 1 78 ? -16.457 -6.331 34.291 1.00 70.25 78 LYS A C 1
ATOM 644 O O . LYS A 1 78 ? -15.595 -6.897 33.624 1.00 70.25 78 LYS A O 1
ATOM 649 N N . TYR A 1 79 ? -16.606 -5.005 34.287 1.00 66.62 79 TYR A N 1
ATOM 650 C CA . TYR A 1 79 ? -15.865 -4.106 33.392 1.00 66.62 79 TYR A CA 1
ATOM 651 C C . TYR A 1 79 ? -14.668 -3.399 34.053 1.00 66.62 79 TYR A C 1
ATOM 653 O O . TYR A 1 79 ? -14.038 -2.551 33.422 1.00 66.62 79 TYR A O 1
ATOM 661 N N . ARG A 1 80 ? -14.317 -3.770 35.296 1.00 62.00 80 ARG A N 1
ATOM 662 C CA . ARG A 1 80 ? -13.159 -3.252 36.055 1.00 62.00 80 ARG A CA 1
ATOM 663 C C . ARG A 1 80 ? -13.110 -1.720 36.138 1.00 62.00 80 ARG A C 1
ATOM 665 O O . ARG A 1 80 ? -12.042 -1.117 36.017 1.00 62.00 80 ARG A O 1
ATOM 672 N N . ILE A 1 81 ? -14.256 -1.078 36.353 1.00 62.16 81 ILE A N 1
ATOM 673 C CA . ILE A 1 81 ? -14.317 0.381 36.505 1.00 62.16 81 ILE A CA 1
ATOM 674 C C . ILE A 1 81 ? -13.941 0.739 37.941 1.00 62.16 81 ILE A C 1
ATOM 676 O O . ILE A 1 81 ? -14.733 0.600 38.869 1.00 62.16 81 ILE A O 1
ATOM 680 N N . SER A 1 82 ? -12.712 1.213 38.132 1.00 52.19 82 SER A N 1
ATOM 681 C CA . SER A 1 82 ? -12.236 1.722 39.417 1.00 52.19 82 SER A CA 1
ATOM 682 C C . SER A 1 82 ? -12.675 3.182 39.598 1.00 52.19 82 SER A C 1
ATOM 684 O O . SER A 1 82 ? -11.954 4.068 39.139 1.00 52.19 82 SER A O 1
ATOM 686 N N . LYS A 1 83 ? -13.839 3.465 40.212 1.00 56.25 83 LYS A N 1
ATOM 687 C CA . LYS A 1 83 ? -14.190 4.807 40.745 1.00 56.25 83 LYS A CA 1
ATOM 688 C C . LYS A 1 83 ? -15.391 4.799 41.713 1.00 56.25 83 LYS A C 1
ATOM 690 O O . LYS A 1 83 ? -16.089 3.803 41.838 1.00 56.25 83 LYS A O 1
ATOM 695 N N . THR A 1 84 ? -15.530 5.908 42.446 1.00 50.00 84 THR A N 1
ATOM 696 C CA . THR A 1 84 ? -16.148 6.097 43.777 1.00 50.00 84 THR A CA 1
ATOM 697 C C . THR A 1 84 ? -17.612 5.653 43.955 1.00 50.00 84 THR A C 1
ATOM 699 O O . THR A 1 84 ? -18.445 5.802 43.061 1.00 50.00 84 THR A O 1
ATOM 702 N N . LEU A 1 85 ? -17.914 5.201 45.184 1.00 49.53 85 LEU A N 1
ATOM 703 C CA . LEU A 1 85 ? -19.178 4.633 45.702 1.00 49.53 85 LEU A CA 1
ATOM 704 C C . LEU A 1 85 ? -20.461 5.473 45.476 1.00 49.53 85 LEU A C 1
ATOM 706 O O . LEU A 1 85 ? -21.548 4.947 45.668 1.00 49.53 85 LEU A O 1
ATOM 710 N N . ASN A 1 86 ? -20.360 6.728 45.018 1.00 56.75 86 ASN A N 1
ATOM 711 C CA . ASN A 1 86 ? -21.486 7.670 44.865 1.00 56.75 86 ASN A CA 1
ATOM 712 C C . ASN A 1 86 ? -21.867 8.010 43.407 1.00 56.75 86 ASN A C 1
ATOM 714 O O . ASN A 1 86 ? -22.576 8.986 43.177 1.00 56.75 86 ASN A O 1
ATOM 718 N N . THR A 1 87 ? -21.392 7.263 42.408 1.00 66.31 87 THR A N 1
ATOM 719 C CA . THR A 1 87 ? -21.766 7.525 41.001 1.00 66.31 87 THR A CA 1
ATOM 720 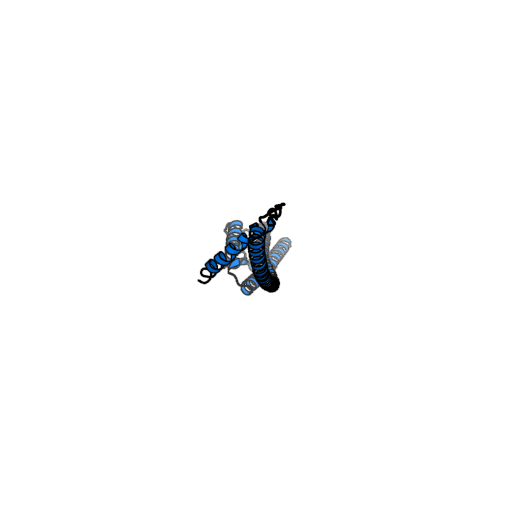C C . THR A 1 87 ? -23.191 7.060 40.709 1.00 66.31 87 THR A C 1
ATOM 722 O O . THR A 1 87 ? -23.520 5.900 40.971 1.00 66.31 87 THR A O 1
ATOM 725 N N . LYS A 1 88 ? -24.023 7.951 40.151 1.00 76.88 88 LYS A N 1
ATOM 726 C CA . LYS A 1 88 ? -25.372 7.602 39.684 1.00 76.88 88 LYS A CA 1
ATOM 727 C C . LYS A 1 88 ? -25.279 6.703 38.448 1.00 76.88 88 LYS A C 1
ATOM 729 O O . LYS A 1 88 ? -24.296 6.749 37.708 1.00 76.88 88 LYS A O 1
ATOM 734 N N . THR A 1 89 ? -26.316 5.906 38.193 1.00 77.38 89 THR A N 1
ATOM 735 C CA . THR A 1 89 ? -26.414 5.055 36.991 1.00 77.38 89 THR A CA 1
ATOM 736 C C . THR A 1 89 ? -26.282 5.875 35.702 1.00 77.38 89 THR A C 1
ATOM 738 O O . THR A 1 89 ? -25.630 5.435 34.760 1.00 77.38 89 THR A O 1
ATOM 741 N N . GLU A 1 90 ? -26.826 7.094 35.687 1.00 82.75 90 GLU A N 1
ATOM 742 C CA . GLU A 1 90 ? -26.710 8.056 34.580 1.00 82.75 90 GLU A CA 1
ATOM 743 C C . GLU A 1 90 ? -25.245 8.426 34.291 1.00 82.75 90 GLU A C 1
ATOM 745 O O . GLU A 1 90 ? -24.801 8.301 33.150 1.00 82.75 90 GLU A O 1
ATOM 750 N N . ASP A 1 91 ? -24.458 8.750 35.324 1.00 82.19 91 ASP A N 1
ATOM 751 C CA . ASP A 1 91 ? -23.031 9.073 35.180 1.00 82.19 91 ASP A CA 1
ATOM 752 C C . ASP A 1 91 ? -22.235 7.889 34.603 1.00 82.19 91 ASP A C 1
ATOM 754 O O . ASP A 1 91 ? -21.285 8.067 33.837 1.00 82.19 91 ASP A O 1
ATOM 758 N N . LEU A 1 92 ? -22.605 6.656 34.975 1.00 79.88 92 LEU A N 1
ATOM 759 C CA . LEU A 1 92 ? -21.981 5.442 34.441 1.00 79.88 92 LEU A CA 1
ATOM 760 C C . LEU A 1 92 ? -22.330 5.240 32.964 1.00 79.88 92 LEU A C 1
ATOM 762 O O . LEU A 1 92 ? -21.452 4.892 32.172 1.00 79.88 92 LEU A O 1
ATOM 766 N N . ILE A 1 93 ? -23.587 5.479 32.580 1.00 84.31 93 ILE A N 1
ATOM 767 C CA . ILE A 1 93 ? -24.024 5.416 31.182 1.00 84.31 93 ILE A CA 1
ATOM 768 C C . ILE A 1 93 ? -23.248 6.435 30.344 1.00 84.31 93 ILE A C 1
ATOM 770 O O . ILE A 1 93 ? -22.678 6.052 29.322 1.00 84.31 93 ILE A O 1
ATOM 774 N N . GLU A 1 94 ? -23.153 7.690 30.790 1.00 86.81 94 GLU A N 1
ATOM 775 C CA . GLU A 1 94 ? -22.396 8.734 30.087 1.00 86.81 94 GLU A CA 1
ATOM 776 C C . GLU A 1 94 ? -20.916 8.362 29.926 1.00 86.81 94 GLU A C 1
ATOM 778 O O . GLU A 1 94 ? -20.333 8.543 28.854 1.00 86.81 94 GLU A O 1
ATOM 783 N N . GLN A 1 95 ? -20.301 7.773 30.956 1.00 83.69 95 GLN A N 1
ATOM 784 C CA . GLN A 1 95 ? -18.920 7.292 30.877 1.00 83.69 95 GLN A CA 1
ATOM 785 C C . GLN A 1 95 ? -18.752 6.181 29.836 1.00 83.69 95 GLN A C 1
ATOM 787 O O . GLN A 1 95 ? -17.825 6.236 29.023 1.00 83.69 95 GLN A O 1
ATOM 792 N N . PHE A 1 96 ? -19.642 5.185 29.823 1.00 85.25 96 PHE A N 1
ATOM 793 C CA . PHE A 1 96 ? -19.606 4.129 28.811 1.00 85.25 96 PHE A CA 1
ATOM 794 C C . PHE A 1 96 ? -19.889 4.664 27.402 1.00 85.25 96 PHE A C 1
ATOM 796 O O . PHE A 1 96 ? -19.305 4.166 26.437 1.00 85.25 96 PHE A O 1
ATOM 803 N N . GLU A 1 97 ? -20.749 5.673 27.256 1.00 89.12 97 GLU A N 1
ATOM 804 C CA . GLU A 1 97 ? -21.005 6.336 25.976 1.00 89.12 97 GLU A CA 1
ATOM 805 C C . GLU A 1 97 ? -19.771 7.098 25.482 1.00 89.12 97 GLU A C 1
ATOM 807 O O . GLU A 1 97 ? -19.360 6.912 24.331 1.00 89.12 97 GLU A O 1
ATOM 812 N N . ALA A 1 98 ? -19.112 7.864 26.354 1.00 87.69 98 ALA A N 1
ATOM 813 C CA . ALA A 1 98 ? -17.869 8.561 26.035 1.00 87.69 98 ALA A CA 1
ATOM 814 C C . ALA A 1 98 ? -16.749 7.583 25.637 1.00 87.69 98 ALA A C 1
ATOM 816 O O . ALA A 1 98 ? -16.060 7.785 24.632 1.00 87.69 98 ALA A O 1
ATOM 817 N N . GLU A 1 99 ? -16.596 6.486 26.379 1.00 87.00 99 GLU A N 1
ATOM 818 C CA . GLU A 1 99 ? -15.620 5.433 26.092 1.00 87.00 99 GLU A CA 1
ATOM 819 C C . GLU A 1 99 ? -15.935 4.709 24.771 1.00 87.00 99 GLU A C 1
ATOM 821 O O . GLU A 1 99 ? -15.044 4.429 23.964 1.00 87.00 99 GLU A O 1
ATOM 826 N N . ARG A 1 100 ? -17.217 4.461 24.485 1.00 90.31 100 ARG A N 1
ATOM 827 C CA . ARG A 1 100 ? -17.666 3.867 23.221 1.00 90.31 100 ARG A CA 1
ATOM 828 C C . ARG A 1 100 ? -17.354 4.766 22.029 1.00 90.31 100 ARG A C 1
ATOM 830 O O . ARG A 1 100 ? -16.837 4.273 21.021 1.00 90.31 100 ARG A O 1
ATOM 837 N N . GLU A 1 101 ? -17.685 6.054 22.103 1.00 91.62 101 GLU A N 1
ATOM 838 C CA . GLU A 1 101 ? -17.358 7.011 21.038 1.00 91.62 101 GLU A CA 1
ATOM 839 C C . GLU A 1 101 ? -15.849 7.128 20.851 1.00 91.62 101 GLU A C 1
ATOM 841 O O . GLU A 1 101 ? -15.347 7.161 19.721 1.00 91.62 101 GLU A O 1
ATOM 846 N N . TRP A 1 102 ? -15.106 7.068 21.951 1.00 88.69 102 TRP A N 1
ATOM 847 C CA . TRP A 1 102 ? -13.662 7.067 21.888 1.00 88.69 102 TRP A CA 1
ATOM 848 C C . TRP A 1 102 ? -13.096 5.855 21.140 1.00 88.69 102 TRP A C 1
ATOM 850 O O . TRP A 1 102 ? -12.331 6.011 20.184 1.00 88.69 102 TRP A O 1
ATOM 860 N N . ARG A 1 103 ? -13.528 4.642 21.491 1.00 91.19 103 ARG A N 1
ATOM 861 C CA . ARG A 1 103 ? -13.109 3.406 20.809 1.00 91.19 103 ARG A CA 1
ATOM 862 C C . ARG A 1 103 ? -13.473 3.414 19.324 1.00 91.19 103 ARG A C 1
ATOM 864 O O . ARG A 1 103 ? -12.696 2.936 18.495 1.00 91.19 103 ARG A O 1
ATOM 871 N N . LYS A 1 104 ? -14.614 4.006 18.946 1.00 93.75 104 LYS A N 1
ATOM 872 C CA . LYS A 1 104 ? -14.972 4.207 17.528 1.00 93.75 104 LYS A CA 1
ATOM 873 C C . LYS A 1 104 ? -13.973 5.111 16.809 1.00 93.75 104 LYS A C 1
ATOM 875 O O . LYS A 1 104 ? -13.592 4.806 15.674 1.00 93.75 104 LYS A O 1
ATOM 880 N N . GLN A 1 105 ? -13.552 6.203 17.445 1.00 92.75 105 GLN A N 1
ATOM 881 C CA . GLN A 1 105 ? -12.558 7.111 16.880 1.00 92.75 105 GLN A CA 1
ATOM 882 C C . GLN A 1 105 ? -11.189 6.429 16.749 1.00 92.75 105 GLN A C 1
ATOM 884 O O . GLN A 1 105 ? -10.588 6.490 15.675 1.00 92.75 105 GLN A O 1
ATOM 889 N N . ALA A 1 106 ? -10.740 5.695 17.771 1.00 92.19 106 ALA A N 1
ATOM 890 C CA . ALA A 1 106 ? -9.526 4.883 17.692 1.00 92.19 106 ALA A CA 1
ATOM 891 C C . ALA A 1 106 ? -9.604 3.881 16.525 1.00 92.19 106 ALA A C 1
ATOM 893 O O . ALA A 1 106 ? -8.707 3.831 15.683 1.00 92.19 106 ALA A O 1
ATOM 894 N N . ALA A 1 107 ? -10.725 3.166 16.373 1.00 95.00 107 ALA A N 1
ATOM 895 C CA . ALA A 1 107 ? -10.935 2.248 15.253 1.00 95.00 107 ALA A CA 1
ATOM 896 C C . ALA A 1 107 ? -10.879 2.959 13.891 1.00 95.00 107 ALA A C 1
ATOM 898 O O . ALA A 1 107 ? -10.338 2.423 12.923 1.00 95.00 107 ALA A O 1
ATOM 899 N N . LYS A 1 108 ? -11.405 4.185 13.786 1.00 95.62 108 LYS A N 1
ATOM 900 C CA . LYS A 1 108 ? -11.293 5.005 12.569 1.00 95.62 108 LYS A CA 1
ATOM 901 C C . LYS A 1 108 ? -9.833 5.317 12.237 1.00 95.62 108 LYS A C 1
ATOM 903 O O . LYS A 1 108 ? -9.459 5.245 11.067 1.00 95.62 108 LYS A O 1
ATOM 908 N N . TRP A 1 109 ? -9.009 5.630 13.230 1.00 95.25 109 TRP A N 1
ATOM 909 C CA . TRP A 1 109 ? -7.582 5.884 13.034 1.00 95.25 109 TRP A CA 1
ATOM 910 C C . TRP A 1 109 ? -6.794 4.633 12.665 1.00 95.25 109 TRP A C 1
ATOM 912 O O . TRP A 1 109 ? -6.042 4.669 11.693 1.00 95.25 109 TRP A O 1
ATOM 922 N N . VAL A 1 110 ? -7.046 3.505 13.330 1.00 95.19 110 VAL A N 1
ATOM 923 C CA . VAL A 1 110 ? -6.444 2.211 12.971 1.00 95.19 110 VAL A CA 1
ATOM 924 C C . VAL A 1 110 ? -6.801 1.823 11.528 1.00 95.19 110 VAL A C 1
ATOM 926 O O . VAL A 1 110 ? -5.930 1.412 10.761 1.00 95.19 110 VAL A O 1
ATOM 929 N N . ARG A 1 111 ? -8.050 2.048 11.083 1.00 96.31 111 ARG A N 1
ATOM 930 C CA . ARG A 1 111 ? -8.444 1.842 9.672 1.00 96.31 111 ARG A CA 1
ATOM 931 C C . ARG A 1 111 ? -7.661 2.726 8.702 1.00 96.31 111 ARG A C 1
ATOM 933 O O . ARG A 1 111 ? -7.334 2.268 7.607 1.00 96.31 111 ARG A O 1
ATOM 940 N N . ARG A 1 112 ? -7.371 3.976 9.075 1.00 95.44 112 ARG A N 1
ATOM 941 C CA . ARG A 1 112 ? -6.566 4.892 8.252 1.00 95.44 112 ARG A CA 1
ATOM 942 C C . ARG A 1 112 ? -5.116 4.427 8.155 1.00 95.44 112 ARG A C 1
ATOM 944 O O . ARG A 1 112 ? -4.601 4.366 7.044 1.00 95.44 112 ARG A O 1
ATOM 951 N N . GLU A 1 113 ? -4.493 4.026 9.265 1.00 94.81 113 GLU A N 1
ATOM 952 C CA . GLU A 1 113 ? -3.151 3.417 9.241 1.00 94.81 113 GLU A CA 1
ATOM 953 C C . GLU A 1 113 ? -3.122 2.180 8.337 1.00 94.81 113 GLU A C 1
ATOM 955 O O . GLU A 1 113 ? -2.281 2.066 7.446 1.00 94.81 113 GLU A O 1
ATOM 960 N N . ARG A 1 114 ? -4.103 1.286 8.491 1.00 96.00 114 ARG A N 1
ATOM 961 C CA . ARG A 1 114 ? -4.232 0.085 7.659 1.00 96.00 114 ARG A CA 1
ATOM 962 C C . ARG A 1 114 ? -4.339 0.419 6.170 1.00 96.00 114 ARG A C 1
ATOM 964 O O . ARG A 1 114 ? -3.732 -0.260 5.344 1.00 96.00 114 ARG A O 1
ATOM 971 N N . ALA A 1 115 ? -5.106 1.450 5.815 1.00 96.12 115 ALA A N 1
ATOM 972 C CA . ALA A 1 115 ? -5.260 1.882 4.428 1.00 96.12 115 ALA A CA 1
ATOM 973 C C . ALA A 1 115 ? -3.931 2.343 3.814 1.00 96.12 115 ALA A C 1
ATOM 975 O O . ALA A 1 115 ? -3.667 2.039 2.653 1.00 96.12 115 ALA A O 1
ATOM 976 N N . ILE A 1 116 ? -3.079 3.009 4.598 1.00 95.38 116 ILE A N 1
ATOM 977 C CA . ILE A 1 116 ? -1.750 3.449 4.160 1.00 95.38 116 ILE A CA 1
ATOM 978 C C . ILE A 1 116 ? -0.869 2.243 3.812 1.00 95.38 116 ILE A C 1
ATOM 980 O O . ILE A 1 116 ? -0.312 2.188 2.717 1.00 95.38 116 ILE A O 1
ATOM 984 N N . PHE A 1 117 ? -0.789 1.244 4.695 1.00 95.31 117 PHE A N 1
ATOM 985 C CA . PHE A 1 117 ? 0.009 0.041 4.432 1.00 95.31 117 PHE A CA 1
ATOM 986 C C . PHE A 1 117 ? -0.518 -0.769 3.238 1.00 95.31 117 PHE A C 1
ATOM 988 O O . PHE A 1 117 ? 0.261 -1.259 2.419 1.00 95.31 117 PHE A O 1
ATOM 995 N N . LEU A 1 118 ? -1.842 -0.881 3.090 1.00 95.50 118 LEU A N 1
ATOM 996 C CA . LEU A 1 118 ? -2.451 -1.549 1.936 1.00 95.50 118 LEU A CA 1
ATOM 997 C C . LEU A 1 118 ? -2.196 -0.812 0.621 1.00 95.50 118 LEU A C 1
ATOM 999 O O . LEU A 1 118 ? -1.984 -1.456 -0.408 1.00 95.50 118 LEU A O 1
ATOM 1003 N N . TRP A 1 119 ? -2.234 0.519 0.642 1.00 95.31 119 TRP A N 1
ATOM 1004 C CA . TRP A 1 119 ? -1.909 1.340 -0.517 1.00 95.31 119 TRP A CA 1
ATOM 1005 C C . TRP A 1 119 ? -0.464 1.112 -0.965 1.00 95.31 119 TRP A C 1
ATOM 1007 O O . TRP A 1 119 ? -0.229 0.812 -2.134 1.00 95.31 119 TRP A O 1
ATOM 1017 N N . GLU A 1 120 ? 0.482 1.131 -0.026 1.00 94.75 120 GLU A N 1
ATOM 1018 C CA . GLU A 1 120 ? 1.893 0.853 -0.306 1.00 94.75 120 GLU A CA 1
ATOM 1019 C C . GLU A 1 120 ? 2.099 -0.552 -0.896 1.00 94.75 120 GLU A C 1
ATOM 1021 O O . GLU A 1 120 ? 2.782 -0.723 -1.907 1.00 94.75 120 GLU A O 1
ATOM 1026 N N . LEU A 1 121 ? 1.446 -1.574 -0.331 1.00 93.19 121 LEU A N 1
ATOM 1027 C CA . LEU A 1 121 ? 1.490 -2.935 -0.876 1.00 93.19 121 LEU A CA 1
ATOM 1028 C C . LEU A 1 121 ? 0.985 -3.002 -2.322 1.00 93.19 121 LEU A C 1
ATOM 1030 O O . LEU A 1 121 ? 1.564 -3.713 -3.145 1.00 93.19 121 LEU A O 1
ATOM 1034 N N . ARG A 1 122 ? -0.089 -2.274 -2.648 1.00 92.62 122 ARG A N 1
ATOM 1035 C CA . ARG A 1 122 ? -0.625 -2.211 -4.017 1.00 92.62 122 ARG A CA 1
ATOM 1036 C C . ARG A 1 122 ? 0.350 -1.532 -4.969 1.00 92.62 122 ARG A C 1
ATOM 1038 O O . ARG A 1 122 ? 0.590 -2.078 -6.044 1.00 92.62 122 ARG A O 1
ATOM 1045 N N . LEU A 1 123 ? 0.941 -0.405 -4.568 1.00 91.38 123 LEU A N 1
ATOM 1046 C CA . LEU A 1 123 ? 1.954 0.290 -5.366 1.00 91.38 123 LEU A CA 1
ATOM 1047 C C . LEU A 1 123 ? 3.138 -0.625 -5.681 1.00 91.38 123 LEU A C 1
ATOM 1049 O O . LEU A 1 123 ? 3.556 -0.721 -6.833 1.00 91.38 123 LEU A O 1
ATOM 1053 N N . ARG A 1 124 ? 3.631 -1.367 -4.686 1.00 90.00 124 ARG A N 1
ATOM 1054 C CA . ARG A 1 124 ? 4.753 -2.298 -4.874 1.00 90.00 124 ARG A CA 1
ATOM 1055 C C . ARG A 1 124 ? 4.408 -3.471 -5.778 1.00 90.00 124 ARG A C 1
ATOM 1057 O O . ARG A 1 124 ? 5.221 -3.841 -6.618 1.00 90.00 124 ARG A O 1
ATOM 1064 N N . LYS A 1 125 ? 3.200 -4.030 -5.661 1.00 88.75 125 LYS A N 1
ATOM 1065 C CA . LYS A 1 125 ? 2.723 -5.071 -6.587 1.00 88.75 125 LYS A CA 1
ATOM 1066 C C . LYS A 1 125 ? 2.635 -4.541 -8.018 1.00 88.75 125 LYS A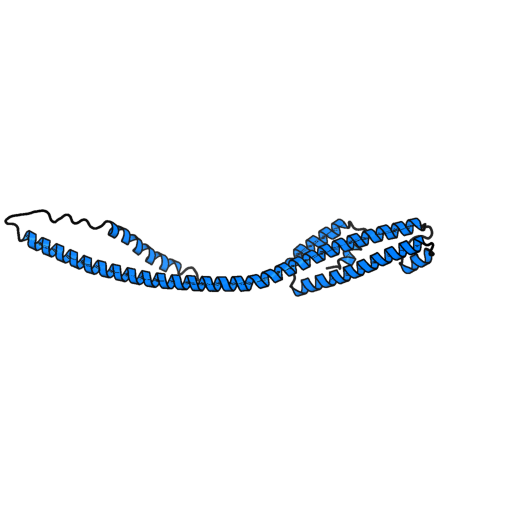 C 1
ATOM 1068 O O . LYS A 1 125 ? 3.122 -5.195 -8.933 1.00 88.75 125 LYS A O 1
ATOM 1073 N N . ALA A 1 126 ? 2.084 -3.342 -8.204 1.00 88.12 126 ALA A N 1
ATOM 1074 C CA . ALA A 1 126 ? 2.004 -2.707 -9.516 1.00 88.12 126 ALA A CA 1
ATOM 1075 C C . ALA A 1 126 ? 3.399 -2.436 -10.108 1.00 88.12 126 ALA A C 1
ATOM 1077 O O . ALA A 1 126 ? 3.644 -2.744 -11.273 1.00 88.12 126 ALA A O 1
ATOM 1078 N N . ALA A 1 127 ? 4.340 -1.935 -9.302 1.00 85.19 127 ALA A N 1
ATOM 1079 C CA . ALA A 1 127 ? 5.729 -1.742 -9.714 1.00 85.19 127 ALA A CA 1
ATOM 1080 C C . ALA A 1 127 ? 6.412 -3.070 -10.084 1.00 85.19 127 ALA A C 1
ATOM 1082 O O . ALA A 1 127 ? 7.107 -3.141 -11.097 1.00 85.19 127 ALA A O 1
ATOM 1083 N N . GLY A 1 128 ? 6.156 -4.134 -9.315 1.00 84.00 128 GLY A N 1
ATOM 1084 C CA . GLY A 1 128 ? 6.654 -5.482 -9.590 1.00 84.00 128 GLY A CA 1
ATOM 1085 C C . GLY A 1 128 ? 6.189 -6.046 -10.935 1.00 84.00 128 GLY A C 1
ATOM 1086 O O . GLY A 1 128 ? 6.944 -6.770 -11.573 1.00 84.00 128 GLY A O 1
ATOM 1087 N N . VAL A 1 129 ? 4.993 -5.672 -11.403 1.00 83.81 129 VAL A N 1
ATOM 1088 C CA . VAL A 1 129 ? 4.469 -6.062 -12.727 1.00 83.81 129 VAL A CA 1
ATOM 1089 C C . VAL A 1 129 ? 4.972 -5.133 -13.839 1.00 83.81 129 VAL A C 1
ATOM 1091 O O . VAL A 1 129 ? 5.307 -5.591 -14.931 1.00 83.81 129 VAL A O 1
ATOM 1094 N N . LYS A 1 130 ? 5.071 -3.825 -13.570 1.00 88.25 130 LYS A N 1
ATOM 1095 C CA . LYS A 1 130 ? 5.523 -2.825 -14.550 1.00 88.25 130 LYS A CA 1
ATOM 1096 C C . LYS A 1 130 ? 7.002 -2.990 -14.910 1.00 88.25 130 LYS A C 1
ATOM 1098 O O . LYS A 1 130 ? 7.377 -2.797 -16.064 1.00 88.25 130 LYS A O 1
ATOM 1103 N N . LEU A 1 131 ? 7.847 -3.365 -13.948 1.00 82.00 131 LEU A N 1
ATOM 1104 C CA . LEU A 1 131 ? 9.293 -3.460 -14.151 1.00 82.00 131 LEU A CA 1
ATOM 1105 C C . LEU A 1 131 ? 9.697 -4.509 -15.216 1.00 82.00 131 LEU A C 1
ATOM 1107 O O . LEU A 1 131 ? 10.471 -4.153 -16.106 1.00 82.00 131 LEU A O 1
ATOM 1111 N N . PRO A 1 132 ? 9.192 -5.760 -15.205 1.00 85.50 132 PRO A N 1
ATOM 1112 C CA . PRO A 1 132 ? 9.444 -6.728 -16.276 1.00 85.50 132 PRO A CA 1
ATOM 1113 C C . PRO A 1 132 ? 9.016 -6.232 -17.657 1.00 85.50 132 PRO A C 1
ATOM 1115 O O . PRO A 1 132 ? 9.771 -6.378 -18.618 1.00 85.50 132 PRO A O 1
ATOM 1118 N N . PHE A 1 133 ? 7.842 -5.602 -17.745 1.00 87.88 133 PHE A N 1
ATOM 1119 C CA . PHE A 1 133 ? 7.332 -5.045 -18.994 1.00 87.88 133 PHE A CA 1
ATOM 1120 C C . PHE A 1 133 ? 8.263 -3.955 -19.544 1.00 87.88 133 PHE A C 1
ATOM 1122 O O . PHE A 1 133 ? 8.701 -4.041 -20.689 1.00 87.88 133 PHE A O 1
ATOM 1129 N N . MET A 1 134 ? 8.668 -2.993 -18.707 1.00 89.31 134 MET A N 1
ATOM 1130 C CA . MET A 1 134 ? 9.613 -1.944 -19.115 1.00 89.31 134 MET A CA 1
ATOM 1131 C C . MET A 1 134 ? 10.987 -2.516 -19.493 1.00 89.31 134 MET A C 1
ATOM 1133 O O . MET A 1 134 ? 11.588 -2.075 -20.469 1.00 89.31 134 MET A O 1
ATOM 1137 N N . ARG A 1 135 ? 11.479 -3.541 -18.780 1.00 89.94 135 ARG A N 1
ATOM 1138 C CA . ARG A 1 135 ? 12.724 -4.244 -19.144 1.00 89.94 135 ARG A CA 1
ATOM 1139 C C . ARG A 1 135 ? 12.623 -4.917 -20.513 1.00 89.94 135 ARG A C 1
ATOM 1141 O O . ARG A 1 135 ? 13.599 -4.919 -21.258 1.00 89.94 135 ARG A O 1
ATOM 1148 N N . HIS A 1 136 ? 11.472 -5.499 -20.843 1.00 92.94 136 HIS A N 1
ATOM 1149 C CA . HIS A 1 136 ? 11.243 -6.108 -22.150 1.00 92.94 136 HIS A CA 1
ATOM 1150 C C . HIS A 1 136 ? 11.187 -5.058 -23.270 1.00 92.94 136 HIS A C 1
ATOM 1152 O O . HIS A 1 136 ? 11.844 -5.230 -24.298 1.00 92.94 136 HIS A O 1
ATOM 1158 N N . GLN A 1 137 ? 10.485 -3.943 -23.046 1.00 93.56 137 GLN A N 1
ATOM 1159 C CA . GLN A 1 137 ? 10.453 -2.819 -23.987 1.00 93.56 137 GLN A CA 1
ATOM 1160 C C . GLN A 1 137 ? 11.855 -2.256 -24.244 1.00 93.56 137 GLN A C 1
ATOM 1162 O O . GLN A 1 137 ? 12.255 -2.130 -25.396 1.00 93.56 137 GLN A O 1
ATOM 1167 N N . LEU A 1 138 ? 12.641 -2.016 -23.187 1.00 95.06 138 LEU A N 1
ATOM 1168 C CA . LEU A 1 138 ? 14.020 -1.533 -23.306 1.00 95.06 138 LEU A CA 1
ATOM 1169 C C . LEU A 1 138 ? 14.887 -2.482 -24.147 1.00 95.06 138 LEU A C 1
ATOM 1171 O O . LEU A 1 138 ? 15.614 -2.043 -25.031 1.00 95.06 138 LEU A O 1
ATOM 1175 N N . LYS A 1 139 ? 14.792 -3.796 -23.905 1.00 96.19 139 LYS A N 1
ATOM 1176 C CA . LYS A 1 139 ? 15.524 -4.797 -24.698 1.00 96.19 139 LYS A CA 1
ATOM 1177 C C . LYS A 1 139 ? 15.129 -4.771 -26.174 1.00 96.19 139 LYS A C 1
ATOM 1179 O O . LYS A 1 139 ? 15.990 -4.980 -27.022 1.00 96.19 139 LYS A O 1
ATOM 1184 N N . THR A 1 140 ? 13.852 -4.551 -26.472 1.00 96.75 140 THR A N 1
ATOM 1185 C CA . THR A 1 140 ? 13.344 -4.486 -27.849 1.00 96.75 140 THR A CA 1
ATOM 1186 C C . THR A 1 140 ? 13.863 -3.239 -28.556 1.00 96.75 140 THR A C 1
ATOM 1188 O O . THR A 1 140 ? 14.488 -3.361 -29.605 1.00 96.75 140 THR A O 1
ATOM 1191 N N . LEU A 1 141 ? 13.743 -2.072 -27.918 1.00 96.88 141 LEU A N 1
ATOM 1192 C CA . LEU A 1 141 ? 14.279 -0.812 -28.438 1.00 96.88 141 LEU A CA 1
ATOM 1193 C C . LEU A 1 141 ? 15.797 -0.871 -28.653 1.00 96.88 141 LEU A C 1
ATOM 1195 O O . LEU A 1 141 ? 16.288 -0.413 -29.677 1.00 96.88 141 LEU A O 1
ATOM 1199 N N . ASN A 1 142 ? 16.549 -1.498 -27.744 1.00 96.25 142 ASN A N 1
ATOM 1200 C CA . ASN A 1 142 ? 17.992 -1.675 -27.921 1.00 96.25 142 ASN A CA 1
ATOM 1201 C C . ASN A 1 142 ? 18.332 -2.553 -29.135 1.00 96.25 142 ASN A C 1
ATOM 1203 O O . ASN A 1 142 ? 19.305 -2.274 -29.833 1.00 96.25 142 ASN A O 1
ATOM 1207 N N . LYS A 1 143 ? 17.544 -3.602 -29.409 1.00 97.62 143 LYS A N 1
ATOM 1208 C CA . LYS A 1 143 ? 17.720 -4.421 -30.620 1.00 97.62 143 LYS A CA 1
ATOM 1209 C C . LYS A 1 143 ? 17.428 -3.615 -31.882 1.00 97.62 143 LYS A C 1
ATOM 1211 O O . LYS A 1 143 ? 18.190 -3.701 -32.838 1.00 97.62 143 LYS A O 1
ATOM 1216 N N . GLU A 1 144 ? 16.354 -2.832 -31.881 1.00 97.69 144 GLU A N 1
ATOM 1217 C CA . GLU A 1 144 ? 16.005 -1.960 -33.006 1.00 97.69 144 GLU A CA 1
ATOM 1218 C C . GLU A 1 144 ? 17.091 -0.909 -33.258 1.00 97.69 144 GLU A C 1
ATOM 1220 O O . GLU A 1 144 ? 17.544 -0.763 -34.391 1.00 97.69 144 GLU A O 1
ATOM 1225 N N . ALA A 1 145 ? 17.573 -0.24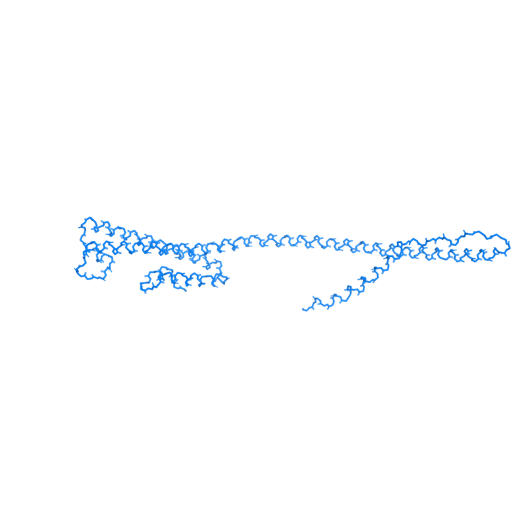1 -32.207 1.00 95.81 145 ALA A N 1
ATOM 1226 C CA . ALA A 1 145 ? 18.666 0.723 -32.295 1.00 95.81 145 ALA A CA 1
ATOM 1227 C C . ALA A 1 145 ? 19.947 0.086 -32.856 1.00 95.81 145 ALA A C 1
ATOM 1229 O O . ALA A 1 145 ? 20.586 0.660 -33.734 1.00 95.81 145 ALA A O 1
ATOM 1230 N N . TYR A 1 146 ? 20.289 -1.129 -32.412 1.00 96.69 146 TYR A N 1
ATOM 1231 C CA . TYR A 1 146 ? 21.430 -1.872 -32.947 1.00 96.69 146 TYR A CA 1
ATOM 1232 C C . TYR A 1 146 ? 21.276 -2.181 -34.444 1.00 96.69 146 TYR A C 1
ATOM 1234 O O . TYR A 1 146 ? 22.215 -1.986 -35.210 1.00 96.69 146 TYR A O 1
ATOM 1242 N N . LEU A 1 147 ? 20.086 -2.600 -34.890 1.00 97.81 147 LEU A N 1
ATOM 1243 C CA . LEU A 1 147 ? 19.825 -2.839 -36.314 1.00 97.81 147 LEU A CA 1
ATOM 1244 C C . LEU A 1 147 ? 19.947 -1.559 -37.150 1.00 97.81 147 LEU A C 1
ATOM 1246 O O . LEU A 1 147 ? 20.478 -1.609 -38.259 1.00 97.81 147 LEU A O 1
ATOM 1250 N N . GLN A 1 148 ? 19.485 -0.417 -36.632 1.00 96.00 148 GLN A N 1
ATOM 1251 C CA . GLN A 1 148 ? 19.671 0.868 -37.311 1.00 96.00 148 GLN A CA 1
ATOM 1252 C C . GLN A 1 148 ? 21.147 1.256 -37.385 1.00 96.00 148 GLN A C 1
ATOM 1254 O O . GLN A 1 148 ? 21.603 1.688 -38.439 1.00 96.00 148 GLN A O 1
ATOM 1259 N N . LEU A 1 149 ? 21.915 1.025 -36.317 1.00 96.12 149 LEU A N 1
ATOM 1260 C CA . LEU A 1 149 ? 23.359 1.252 -36.317 1.00 96.12 149 LEU A CA 1
ATOM 1261 C C . LEU A 1 149 ? 24.061 0.412 -37.396 1.00 96.12 149 LEU A C 1
ATOM 1263 O O . LEU A 1 149 ? 24.890 0.940 -38.132 1.00 96.12 149 LEU A O 1
ATOM 1267 N N . CYS A 1 150 ? 23.719 -0.874 -37.527 1.00 95.50 150 CYS A N 1
ATOM 1268 C CA . CYS A 1 150 ? 24.253 -1.728 -38.593 1.00 95.50 150 CYS A CA 1
ATOM 1269 C C . CYS A 1 150 ? 23.936 -1.160 -39.984 1.00 95.50 150 CYS A C 1
ATOM 1271 O O . CYS A 1 150 ? 24.842 -1.009 -40.796 1.00 95.50 150 CYS A O 1
ATOM 1273 N N . ARG A 1 151 ? 22.684 -0.751 -40.228 1.00 96.94 151 ARG A N 1
ATOM 1274 C CA . ARG A 1 151 ? 22.287 -0.132 -41.505 1.00 96.94 151 ARG A CA 1
ATOM 1275 C C . ARG A 1 151 ? 23.049 1.157 -41.794 1.00 96.94 151 ARG A C 1
ATOM 1277 O O . ARG A 1 151 ? 23.450 1.382 -42.929 1.00 96.94 151 ARG A O 1
ATOM 1284 N N . MET A 1 152 ? 23.256 2.001 -40.783 1.00 94.62 152 MET A N 1
ATOM 1285 C CA . MET A 1 152 ? 24.048 3.223 -40.933 1.00 94.62 152 MET A CA 1
ATOM 1286 C C . MET A 1 152 ? 25.492 2.908 -41.326 1.00 94.62 152 MET A C 1
ATOM 1288 O O . MET A 1 152 ? 26.030 3.568 -42.212 1.00 94.62 152 MET A O 1
ATOM 1292 N N . LYS A 1 153 ? 26.100 1.877 -40.724 1.00 94.81 153 LYS A N 1
ATOM 1293 C CA . LYS A 1 153 ? 27.448 1.422 -41.093 1.00 94.81 153 LYS A CA 1
ATOM 1294 C C . LYS A 1 153 ? 27.500 0.947 -42.544 1.00 94.81 153 LYS A C 1
ATOM 1296 O O . LYS A 1 153 ? 28.355 1.415 -43.292 1.00 94.81 153 LYS A O 1
ATOM 1301 N N . ASP A 1 154 ? 26.551 0.117 -42.966 1.00 94.44 154 ASP A N 1
ATOM 1302 C CA . ASP A 1 154 ? 26.483 -0.370 -44.349 1.00 94.44 154 ASP A CA 1
ATOM 1303 C C . ASP A 1 154 ? 26.334 0.784 -45.355 1.00 94.44 154 ASP A C 1
ATOM 1305 O O . ASP A 1 154 ? 27.026 0.825 -46.371 1.00 94.44 154 ASP A O 1
ATOM 1309 N N . LEU A 1 155 ? 25.473 1.763 -45.055 1.00 94.81 155 LEU A N 1
ATOM 1310 C CA . LEU A 1 155 ? 25.291 2.951 -45.895 1.00 94.81 155 LEU A CA 1
ATOM 1311 C C . LEU A 1 155 ? 26.544 3.832 -45.937 1.00 94.81 155 LEU A C 1
ATOM 1313 O O . LEU A 1 155 ? 26.886 4.354 -46.996 1.00 94.81 155 LEU A O 1
ATOM 1317 N N . SER A 1 156 ? 27.245 3.987 -44.812 1.00 94.00 156 SER A N 1
ATOM 1318 C CA . SER A 1 156 ? 28.491 4.758 -44.766 1.00 94.00 156 SER A CA 1
ATOM 1319 C C . SER A 1 156 ? 29.587 4.126 -45.628 1.00 94.00 156 SER A C 1
ATOM 1321 O O . SER A 1 156 ? 30.297 4.831 -46.344 1.00 94.00 156 SER A O 1
ATOM 1323 N N . GLU A 1 157 ? 29.662 2.793 -45.647 1.00 94.94 157 GLU A N 1
ATOM 1324 C CA . GLU A 1 157 ? 30.596 2.056 -46.494 1.00 94.94 157 GLU A CA 1
ATOM 1325 C C . GLU A 1 157 ? 30.239 2.208 -47.981 1.00 94.94 157 GLU A C 1
ATOM 1327 O O . GLU A 1 157 ? 31.117 2.467 -48.805 1.00 94.94 157 GLU A O 1
ATOM 1332 N N . GLN A 1 158 ? 28.950 2.136 -48.332 1.00 95.12 158 GLN A N 1
ATOM 1333 C CA . GLN A 1 158 ? 28.485 2.395 -49.702 1.00 95.12 158 GLN A CA 1
ATOM 1334 C C . GLN A 1 158 ? 28.818 3.819 -50.163 1.00 95.12 158 GLN A C 1
ATOM 1336 O O . GLN A 1 158 ? 29.282 4.014 -51.288 1.00 95.12 158 GLN A O 1
ATOM 1341 N N . LEU A 1 159 ? 28.624 4.815 -49.293 1.00 94.25 159 LEU A N 1
ATOM 1342 C CA . LEU A 1 159 ? 28.965 6.205 -49.589 1.00 94.25 159 LEU A CA 1
ATOM 1343 C C . LEU A 1 159 ? 30.469 6.366 -49.829 1.00 94.25 159 LEU A C 1
ATOM 1345 O O . LEU A 1 159 ? 30.867 7.000 -50.804 1.00 94.25 159 LEU A O 1
ATOM 1349 N N . ARG A 1 160 ? 31.305 5.743 -48.990 1.00 93.25 160 ARG A N 1
ATOM 1350 C CA . ARG A 1 160 ? 32.764 5.750 -49.159 1.00 93.25 160 ARG A CA 1
ATOM 1351 C C . ARG A 1 160 ? 33.171 5.193 -50.523 1.00 93.25 160 ARG A C 1
ATOM 1353 O O . ARG A 1 160 ? 33.933 5.834 -51.245 1.00 93.25 160 ARG A O 1
ATOM 1360 N N . GLN A 1 161 ? 32.612 4.048 -50.910 1.00 95.12 161 GLN A N 1
ATOM 1361 C CA . GLN A 1 161 ? 32.876 3.429 -52.212 1.00 95.12 161 GLN A CA 1
ATOM 1362 C C . GLN A 1 161 ? 32.431 4.321 -53.380 1.00 95.12 161 GLN A C 1
ATOM 1364 O O . GLN A 1 161 ? 33.153 4.447 -54.373 1.00 95.12 161 GLN A O 1
ATOM 1369 N N . ALA A 1 162 ? 31.273 4.978 -53.263 1.00 93.50 162 ALA A N 1
ATOM 1370 C CA . ALA A 1 162 ? 30.788 5.922 -54.268 1.00 93.50 162 ALA A CA 1
ATOM 1371 C C . ALA A 1 162 ? 31.711 7.147 -54.404 1.00 93.50 162 ALA A C 1
ATOM 1373 O O . ALA A 1 162 ? 32.031 7.547 -55.525 1.00 93.50 162 ALA A O 1
ATOM 1374 N N . CYS A 1 163 ? 32.205 7.697 -53.289 1.00 90.31 163 CYS A N 1
ATOM 1375 C CA . CYS A 1 163 ? 33.177 8.794 -53.287 1.00 90.31 163 CYS A CA 1
ATOM 1376 C C . CYS A 1 163 ? 34.499 8.393 -53.960 1.00 90.31 163 CYS A C 1
ATOM 1378 O O . CYS A 1 163 ? 35.019 9.124 -54.806 1.00 90.31 163 CYS A O 1
ATOM 1380 N N . GLU A 1 164 ? 35.032 7.208 -53.655 1.00 93.88 164 GLU A N 1
ATOM 1381 C CA . GLU A 1 164 ? 36.235 6.694 -54.319 1.00 93.88 164 GLU A CA 1
ATOM 1382 C C . GLU A 1 164 ? 36.031 6.515 -55.830 1.00 93.88 164 GLU A C 1
ATOM 1384 O O . GLU A 1 164 ? 36.905 6.865 -56.632 1.00 93.88 164 GLU A O 1
ATOM 1389 N N . ALA A 1 165 ? 34.877 5.979 -56.241 1.00 94.50 165 ALA A N 1
ATOM 1390 C CA . ALA A 1 165 ? 34.526 5.831 -57.649 1.00 94.50 165 ALA A CA 1
ATOM 1391 C C . ALA A 1 165 ? 34.433 7.195 -58.351 1.00 94.50 165 ALA A C 1
ATOM 1393 O O . ALA A 1 165 ? 34.992 7.362 -59.438 1.00 94.50 165 ALA A O 1
ATOM 1394 N N . TYR A 1 166 ? 33.807 8.183 -57.707 1.00 92.44 166 TYR A N 1
ATOM 1395 C CA . TYR A 1 166 ? 33.735 9.556 -58.197 1.00 92.44 166 TYR A CA 1
ATOM 1396 C C . TYR A 1 166 ? 35.133 10.153 -58.414 1.00 92.44 166 TYR A C 1
ATOM 1398 O O . TYR A 1 166 ? 35.437 10.596 -59.522 1.00 92.44 166 TYR A O 1
ATOM 1406 N N . HIS A 1 167 ? 36.031 10.084 -57.426 1.00 88.94 167 HIS A N 1
ATOM 1407 C CA . HIS A 1 167 ? 37.397 10.605 -57.566 1.00 88.94 167 HIS A CA 1
ATOM 1408 C C . HIS A 1 167 ? 38.195 9.902 -58.678 1.00 88.94 167 HIS A C 1
ATOM 1410 O O . HIS A 1 167 ? 38.952 10.542 -59.420 1.00 88.94 167 HIS A O 1
ATOM 1416 N N . LYS A 1 168 ? 37.997 8.591 -58.870 1.00 94.12 168 LYS A N 1
ATOM 1417 C CA . LYS A 1 168 ? 38.590 7.848 -59.997 1.00 94.12 168 LYS A CA 1
ATOM 1418 C C . LYS A 1 168 ? 38.067 8.340 -61.350 1.00 94.12 168 LYS A C 1
ATOM 1420 O O . LYS A 1 168 ? 38.848 8.473 -62.289 1.00 94.12 168 LYS A O 1
ATOM 1425 N N . VAL A 1 169 ? 36.769 8.616 -61.474 1.00 93.75 169 VAL A N 1
ATOM 1426 C CA . VAL A 1 169 ? 36.182 9.158 -62.713 1.00 93.75 169 VAL A CA 1
ATOM 1427 C C . VAL A 1 169 ? 36.645 10.595 -62.951 1.00 93.75 169 VAL A C 1
ATOM 1429 O O . VAL A 1 169 ? 37.057 10.929 -64.060 1.00 93.75 169 VAL A O 1
ATOM 1432 N N . GLN A 1 170 ? 36.662 11.424 -61.909 1.00 89.19 170 GLN A N 1
ATOM 1433 C CA . GLN A 1 170 ? 37.083 12.819 -61.984 1.00 89.19 170 GLN A CA 1
ATOM 1434 C C . GLN A 1 170 ? 38.557 12.957 -62.390 1.00 89.19 170 GLN A C 1
ATOM 1436 O O . GLN A 1 170 ? 38.887 13.774 -63.243 1.00 89.19 170 GLN A O 1
ATOM 1441 N N . SER A 1 171 ? 39.453 12.129 -61.846 1.00 87.88 171 SER A N 1
ATOM 1442 C CA . SER A 1 171 ? 40.868 12.146 -62.248 1.00 87.88 171 SER A CA 1
ATOM 1443 C C . SER A 1 171 ? 41.059 11.760 -63.721 1.00 87.88 171 SER A C 1
ATOM 1445 O O . SER A 1 171 ? 41.836 12.405 -64.426 1.00 87.88 171 SER A O 1
ATOM 1447 N N . LYS A 1 172 ? 40.300 10.773 -64.226 1.00 92.94 172 LYS A N 1
ATOM 1448 C CA . LYS A 1 172 ? 40.269 10.440 -65.661 1.00 92.94 172 LYS A CA 1
ATOM 1449 C C . LYS A 1 172 ? 39.749 11.603 -66.504 1.00 92.94 172 LYS A C 1
ATOM 1451 O O . LYS A 1 172 ? 40.347 11.904 -67.534 1.00 92.94 172 LYS A O 1
ATOM 1456 N N . HIS A 1 173 ? 38.671 12.256 -66.072 1.00 90.69 173 HIS A N 1
ATOM 1457 C CA . HIS A 1 173 ? 38.122 13.436 -66.739 1.00 90.69 173 HIS A CA 1
ATOM 1458 C C . HIS A 1 173 ? 39.157 14.566 -66.821 1.00 90.69 173 HIS A C 1
ATOM 1460 O O . HIS A 1 173 ? 39.430 15.059 -67.911 1.00 90.69 173 HIS A O 1
ATOM 1466 N N . ASN A 1 174 ? 39.821 14.895 -65.711 1.00 87.50 174 ASN A N 1
ATOM 1467 C CA . ASN A 1 174 ? 40.865 15.922 -65.673 1.00 87.50 174 ASN A CA 1
ATOM 1468 C C . ASN A 1 174 ? 42.051 15.575 -66.586 1.00 87.50 174 ASN A C 1
ATOM 1470 O O . ASN A 1 174 ? 42.560 16.435 -67.298 1.00 87.50 174 ASN A O 1
ATOM 1474 N N . LEU A 1 175 ? 42.470 14.305 -66.622 1.00 91.06 175 LEU A N 1
ATOM 1475 C CA . LEU A 1 175 ? 43.517 13.853 -67.541 1.00 91.06 175 LEU A CA 1
ATOM 1476 C C . LEU A 1 175 ? 43.104 14.033 -69.011 1.00 91.06 175 LEU A C 1
ATOM 1478 O O . LEU A 1 175 ? 43.936 14.400 -69.843 1.00 91.06 175 LEU A O 1
ATOM 1482 N N . LEU A 1 176 ? 41.839 13.756 -69.341 1.00 89.94 176 LEU A N 1
ATOM 1483 C CA . LEU A 1 176 ? 41.297 13.981 -70.680 1.00 89.94 176 LEU A CA 1
ATOM 1484 C C . LEU A 1 176 ? 41.231 15.472 -71.016 1.00 89.94 176 LEU A C 1
ATOM 1486 O O . LEU A 1 176 ? 41.665 15.835 -72.105 1.00 89.94 176 LEU A O 1
ATOM 1490 N N . LEU A 1 177 ? 40.782 16.324 -70.090 1.00 87.69 177 LEU A N 1
ATOM 1491 C CA . LEU A 1 177 ? 40.809 17.781 -70.258 1.00 87.69 177 LEU A CA 1
ATOM 1492 C C . LEU A 1 177 ? 42.225 18.277 -70.569 1.00 87.69 177 LEU A C 1
ATOM 1494 O O . LEU A 1 177 ? 42.425 18.927 -71.588 1.00 87.69 177 LEU A O 1
ATOM 1498 N N . MET A 1 178 ? 43.233 17.868 -69.790 1.00 84.06 178 MET A N 1
ATOM 1499 C CA . MET A 1 178 ? 44.627 18.251 -70.055 1.00 84.06 178 MET A CA 1
ATOM 1500 C C . MET A 1 178 ? 45.134 17.767 -71.422 1.00 84.06 178 MET A C 1
ATOM 1502 O O . MET A 1 178 ? 45.931 18.442 -72.074 1.00 84.06 178 MET A O 1
ATOM 1506 N N . LYS A 1 179 ? 44.720 16.573 -71.870 1.00 88.62 179 LYS A N 1
ATOM 1507 C CA . LYS A 1 179 ? 45.063 16.074 -73.213 1.00 88.62 179 LYS A CA 1
ATOM 1508 C C . LYS A 1 179 ? 44.386 16.904 -74.304 1.00 88.62 179 LYS A C 1
ATOM 1510 O O . LYS A 1 179 ? 45.039 17.221 -75.294 1.00 88.62 179 LYS A O 1
ATOM 1515 N N . LEU A 1 180 ? 43.116 17.261 -74.123 1.00 82.00 180 LEU A N 1
ATOM 1516 C CA . LEU A 1 180 ? 42.368 18.116 -75.047 1.00 82.00 180 LEU A CA 1
ATOM 1517 C C . LEU A 1 180 ? 42.966 19.525 -75.125 1.00 82.00 180 LEU A C 1
ATOM 1519 O O . LEU A 1 180 ? 43.145 20.043 -76.223 1.00 82.00 180 LEU A O 1
ATOM 1523 N N . GLU A 1 181 ? 43.350 20.120 -73.997 1.00 79.56 181 GLU A N 1
ATOM 1524 C CA . GLU A 1 181 ? 44.061 21.405 -73.952 1.00 79.56 181 GLU A CA 1
ATOM 1525 C C . GLU A 1 181 ? 45.383 21.345 -74.729 1.00 79.56 181 GLU A C 1
ATOM 1527 O O . GLU A 1 181 ? 45.660 22.202 -75.560 1.00 79.56 181 GLU A O 1
ATOM 1532 N N . LYS A 1 182 ? 46.181 20.285 -74.551 1.00 80.25 182 LYS A N 1
ATOM 1533 C CA . LYS A 1 182 ? 47.419 20.103 -75.332 1.00 80.25 182 LYS A CA 1
ATOM 1534 C C . LYS A 1 182 ? 47.158 19.988 -76.835 1.00 80.25 182 LYS A C 1
ATOM 1536 O O . LYS A 1 182 ? 47.891 20.580 -77.620 1.00 80.25 182 LYS A O 1
ATOM 1541 N N . LEU A 1 183 ? 46.134 19.234 -77.235 1.00 77.38 183 LEU A N 1
ATOM 1542 C CA . LEU A 1 183 ? 45.774 19.060 -78.647 1.00 77.38 183 LEU A CA 1
ATOM 1543 C C . LEU A 1 183 ? 45.179 20.334 -79.264 1.00 77.38 183 LEU A C 1
ATOM 1545 O O . LEU A 1 183 ? 45.408 20.599 -80.441 1.00 77.38 183 LEU A O 1
ATOM 1549 N N . SER A 1 184 ? 44.444 21.131 -78.488 1.00 71.69 184 SER A N 1
ATOM 1550 C CA . SER A 1 184 ? 43.908 22.424 -78.935 1.00 71.69 184 SER A CA 1
ATOM 1551 C C . SER A 1 184 ? 44.991 23.499 -79.021 1.00 71.69 184 SER A C 1
ATOM 1553 O O . SER A 1 184 ? 45.001 24.252 -79.981 1.00 71.69 184 SER A O 1
ATOM 1555 N N . LEU A 1 185 ? 45.979 23.509 -78.121 1.00 62.06 185 LEU A N 1
ATOM 1556 C CA . LEU A 1 185 ? 47.159 24.378 -78.243 1.00 62.06 185 LEU A CA 1
ATOM 1557 C C . LEU A 1 185 ? 48.066 23.995 -79.428 1.00 62.06 185 LEU A C 1
ATOM 1559 O O . LEU A 1 185 ? 48.743 24.855 -79.981 1.00 62.06 185 LEU A O 1
ATOM 1563 N N . GLN A 1 186 ? 48.069 22.723 -79.843 1.00 58.19 186 GLN A N 1
ATOM 1564 C CA . GLN A 1 186 ? 48.717 22.279 -81.087 1.00 58.19 186 GLN A CA 1
ATOM 1565 C C . GLN A 1 186 ? 47.923 22.669 -82.344 1.00 58.19 186 GLN A C 1
ATOM 1567 O O . GLN A 1 186 ? 48.499 22.748 -83.427 1.00 58.19 186 GLN A O 1
ATOM 1572 N N . ARG A 1 187 ? 46.618 22.933 -82.211 1.00 50.53 187 ARG A N 1
ATOM 1573 C CA . ARG A 1 187 ? 45.757 23.497 -83.256 1.00 50.53 187 ARG A CA 1
ATOM 1574 C C . ARG A 1 187 ? 45.600 25.002 -83.041 1.00 50.53 187 ARG A C 1
ATOM 1576 O O . ARG A 1 187 ? 44.528 25.488 -82.709 1.00 50.53 187 ARG A O 1
ATOM 1583 N N . PHE A 1 188 ? 46.688 25.737 -83.244 1.00 46.44 188 PHE A N 1
ATOM 1584 C CA . PHE A 1 188 ? 46.632 27.181 -83.461 1.00 46.44 188 PHE A CA 1
ATOM 1585 C C . PHE A 1 188 ? 47.492 27.564 -84.671 1.00 46.44 188 PHE A C 1
ATOM 1587 O O . PHE A 1 188 ? 48.534 28.196 -84.560 1.00 46.44 188 PHE A O 1
ATOM 1594 N N . GLU A 1 189 ? 46.992 27.173 -85.843 1.00 39.88 189 GLU A N 1
ATOM 1595 C CA . GLU A 1 189 ? 46.739 28.112 -86.938 1.00 39.88 189 GLU A CA 1
ATOM 1596 C C . GLU A 1 189 ? 45.232 28.012 -87.259 1.00 39.88 189 GLU A C 1
ATOM 1598 O O . GLU A 1 189 ? 44.811 27.136 -88.006 1.00 39.88 189 GLU A O 1
ATOM 1603 N N . GLY A 1 190 ? 44.410 28.868 -86.634 1.00 45.69 190 GLY A N 1
ATOM 1604 C CA . GLY A 1 190 ? 43.005 29.096 -87.010 1.00 45.69 190 GLY A CA 1
ATOM 1605 C C . GLY A 1 190 ? 41.930 28.378 -86.175 1.00 45.69 190 GLY A C 1
ATOM 1606 O O . GLY A 1 190 ? 41.942 27.163 -86.049 1.00 45.69 190 GLY A O 1
ATOM 1607 N N . GLU A 1 191 ? 40.954 29.162 -85.700 1.00 47.09 191 GLU A N 1
ATOM 1608 C CA . GLU A 1 191 ? 39.640 28.769 -85.140 1.00 47.09 191 GLU A CA 1
ATOM 1609 C C . GLU A 1 191 ? 39.573 28.385 -83.645 1.00 47.09 191 GLU A C 1
ATOM 1611 O O . GLU A 1 191 ? 39.537 27.221 -83.252 1.00 47.09 191 GLU A O 1
ATOM 1616 N N . SER A 1 192 ? 39.445 29.410 -82.789 1.00 46.62 192 SER A N 1
ATOM 1617 C CA . SER A 1 192 ? 38.985 29.266 -81.403 1.00 46.62 192 SER A CA 1
ATOM 1618 C C . SER A 1 192 ? 37.495 29.578 -81.265 1.00 46.62 192 SER A C 1
ATOM 1620 O O . SER A 1 192 ? 37.103 30.743 -81.325 1.00 46.62 192 SER A O 1
ATOM 1622 N N . GLU A 1 193 ? 36.685 28.572 -80.948 1.00 47.31 193 GLU A N 1
ATOM 1623 C CA . GLU A 1 193 ? 35.378 28.784 -80.321 1.00 47.31 193 GLU A CA 1
ATOM 1624 C C . GLU A 1 193 ? 35.244 27.941 -79.043 1.00 47.31 193 GLU A C 1
ATOM 1626 O O . GLU A 1 193 ? 35.233 26.717 -79.078 1.00 47.31 193 GLU A O 1
ATOM 1631 N N . ASN A 1 194 ? 35.172 28.648 -77.909 1.00 52.56 194 ASN A N 1
ATOM 1632 C CA . ASN A 1 194 ? 34.287 28.422 -76.757 1.00 52.56 194 ASN A CA 1
ATOM 1633 C C . ASN A 1 194 ? 34.085 26.991 -76.205 1.00 52.56 194 ASN A C 1
ATOM 1635 O O . ASN A 1 194 ? 32.976 26.467 -76.262 1.00 52.56 194 ASN A O 1
ATOM 1639 N N . TRP A 1 195 ? 35.080 26.420 -75.510 1.00 45.97 195 TRP A N 1
ATOM 1640 C CA . TRP A 1 195 ? 34.888 25.176 -74.724 1.00 45.97 195 TRP A CA 1
ATOM 1641 C C . TRP A 1 195 ? 35.167 25.291 -73.214 1.00 45.97 195 TRP A C 1
ATOM 1643 O O . TRP A 1 195 ? 35.030 24.310 -72.490 1.00 45.97 195 TRP A O 1
ATOM 1653 N N . THR A 1 196 ? 35.520 26.467 -72.691 1.00 42.34 196 THR A N 1
ATOM 1654 C CA . THR A 1 196 ? 35.989 26.622 -71.297 1.00 42.34 196 THR A CA 1
ATOM 1655 C C . THR A 1 196 ? 34.899 26.791 -70.232 1.00 42.34 196 THR A C 1
ATOM 1657 O O . THR A 1 196 ? 35.226 26.889 -69.053 1.00 42.34 196 THR A O 1
ATOM 1660 N N . ASN A 1 197 ? 33.610 26.753 -70.584 1.00 44.88 197 ASN A N 1
ATOM 1661 C CA . ASN A 1 197 ? 32.518 26.920 -69.617 1.00 44.88 197 ASN A CA 1
ATOM 1662 C C . ASN A 1 197 ? 31.733 25.619 -69.386 1.00 44.88 197 ASN A C 1
ATOM 1664 O O . ASN A 1 197 ? 30.559 25.528 -69.737 1.00 44.88 197 ASN A O 1
ATOM 1668 N N . MET A 1 198 ? 32.347 24.621 -68.747 1.00 49.22 198 MET A N 1
ATOM 1669 C CA . MET A 1 198 ? 31.574 23.621 -67.998 1.00 49.22 198 MET A CA 1
ATOM 1670 C C . MET A 1 198 ? 31.702 23.909 -66.504 1.00 49.22 198 MET A C 1
ATOM 1672 O O . MET A 1 198 ? 32.747 23.701 -65.892 1.00 49.22 198 MET A O 1
ATOM 1676 N N . LEU A 1 199 ? 30.618 24.434 -65.930 1.00 49.88 199 LEU A N 1
ATOM 1677 C CA . LEU A 1 199 ? 30.491 24.684 -64.499 1.00 49.88 199 LEU A CA 1
ATOM 1678 C C . LEU A 1 199 ? 30.542 23.353 -63.742 1.00 49.88 199 LEU A C 1
ATOM 1680 O O . LEU A 1 199 ? 29.755 22.448 -64.010 1.00 49.88 199 LEU A O 1
ATOM 1684 N N . VAL A 1 200 ? 31.447 23.259 -62.767 1.00 51.84 200 VAL A N 1
ATOM 1685 C CA . VAL A 1 200 ? 31.411 22.208 -61.743 1.00 51.84 200 VAL A CA 1
ATOM 1686 C C . VAL A 1 200 ? 30.069 22.330 -61.006 1.00 51.84 200 VAL A C 1
ATOM 1688 O O . VAL A 1 200 ? 29.808 23.408 -60.460 1.00 51.84 200 VAL A O 1
ATOM 1691 N N . PRO A 1 201 ? 29.222 21.283 -60.982 1.00 51.38 201 PRO A N 1
ATOM 1692 C CA . PRO A 1 201 ? 27.948 21.320 -60.271 1.00 51.38 201 PRO A CA 1
ATOM 1693 C C . PRO A 1 201 ? 28.148 21.712 -58.803 1.00 51.38 201 PRO A C 1
ATOM 1695 O O . PRO A 1 201 ? 29.070 21.232 -58.134 1.00 51.38 201 PRO A O 1
ATOM 1698 N N . ALA A 1 202 ? 27.316 22.634 -58.316 1.00 54.59 202 ALA A N 1
ATOM 1699 C CA . ALA A 1 202 ? 27.456 23.232 -56.991 1.00 54.59 202 ALA A CA 1
ATOM 1700 C C . ALA A 1 202 ? 27.376 22.188 -55.859 1.00 54.59 202 ALA A C 1
ATOM 1702 O O . ALA A 1 202 ? 27.987 22.395 -54.808 1.00 54.59 202 ALA A O 1
ATOM 1703 N N . GLU A 1 203 ? 26.727 21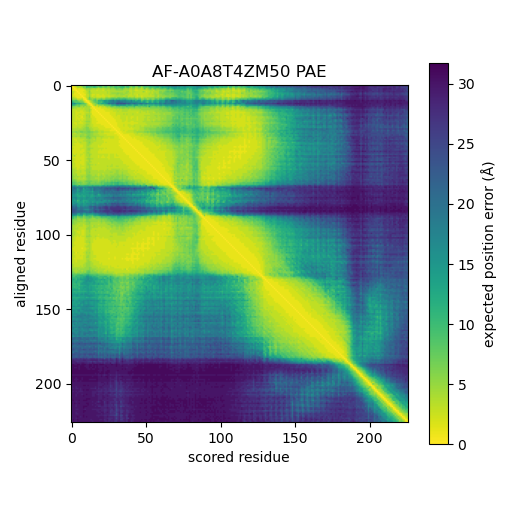.042 -56.102 1.00 55.81 203 GLU A N 1
ATOM 1704 C CA . GLU A 1 203 ? 26.533 19.972 -55.118 1.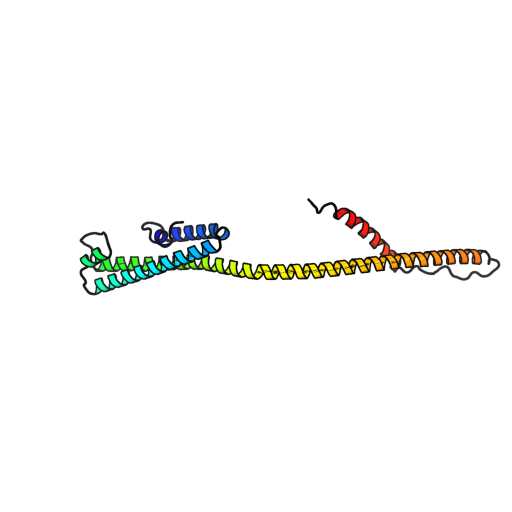00 55.81 203 GLU A CA 1
ATOM 1705 C C . GLU A 1 203 ? 27.848 19.319 -54.637 1.00 55.81 203 GLU A C 1
ATOM 1707 O O . GLU A 1 203 ? 27.904 18.758 -53.547 1.00 55.81 203 GLU A O 1
ATOM 1712 N N . ILE A 1 204 ? 28.954 19.430 -55.388 1.00 52.91 204 ILE A N 1
ATOM 1713 C CA . ILE A 1 204 ? 30.249 18.824 -55.009 1.00 52.91 204 ILE A CA 1
ATOM 1714 C C . ILE A 1 204 ? 30.944 19.608 -53.876 1.00 52.91 204 ILE A C 1
ATOM 1716 O O . ILE A 1 204 ? 31.767 19.051 -53.147 1.00 52.91 204 ILE A O 1
ATOM 1720 N N . ARG A 1 205 ? 30.616 20.895 -53.675 1.00 49.84 205 ARG A N 1
ATOM 1721 C CA . ARG A 1 205 ? 31.222 21.708 -52.599 1.00 49.84 205 ARG A CA 1
ATOM 1722 C C . ARG A 1 205 ? 30.747 21.300 -51.201 1.00 49.84 205 ARG A C 1
ATOM 1724 O O . ARG A 1 205 ? 31.467 21.551 -50.237 1.00 49.84 205 ARG A O 1
ATOM 1731 N N . GLU A 1 206 ? 29.592 20.649 -51.093 1.00 51.62 206 GLU A N 1
ATOM 1732 C CA . GLU A 1 206 ? 28.996 20.247 -49.812 1.00 51.62 206 GLU A CA 1
ATOM 1733 C C . GLU A 1 206 ? 29.603 18.954 -49.238 1.00 51.62 206 GLU A C 1
ATOM 1735 O O . GLU A 1 206 ? 29.496 18.701 -48.041 1.00 51.62 206 GLU A O 1
ATOM 1740 N N . LEU A 1 207 ? 30.344 18.173 -50.035 1.00 50.53 207 LEU A N 1
ATOM 1741 C CA . LEU A 1 207 ? 30.968 16.919 -49.580 1.00 50.53 207 LEU A CA 1
ATOM 1742 C C . LEU A 1 207 ? 32.145 17.112 -48.606 1.00 50.53 207 LEU A C 1
ATOM 1744 O O . LEU A 1 207 ? 32.526 16.164 -47.922 1.00 50.53 207 LEU A O 1
ATOM 1748 N N . LYS A 1 208 ? 32.686 18.332 -48.469 1.00 49.59 208 LYS A N 1
ATOM 1749 C CA . LYS A 1 208 ? 33.713 18.646 -47.455 1.00 49.59 208 LYS A CA 1
ATOM 1750 C C . LYS A 1 208 ? 33.203 18.547 -46.012 1.00 49.59 208 LYS A C 1
ATOM 1752 O O . LYS A 1 208 ? 34.013 18.442 -45.102 1.00 49.59 208 LYS A O 1
ATOM 1757 N N . PHE A 1 209 ? 31.887 18.536 -45.789 1.00 50.28 209 PHE A N 1
ATOM 1758 C CA . PHE A 1 209 ? 31.314 18.406 -44.444 1.00 50.28 209 PHE A CA 1
ATOM 1759 C C . PHE A 1 209 ? 31.468 17.004 -43.823 1.00 50.28 209 PHE A C 1
ATOM 1761 O O . PHE A 1 209 ? 31.248 16.848 -42.623 1.00 50.28 209 PHE A O 1
ATOM 1768 N N . LEU A 1 210 ? 31.829 15.981 -44.608 1.00 47.59 210 LEU A N 1
ATOM 1769 C CA . LEU A 1 210 ? 31.914 14.592 -44.133 1.00 47.59 210 LEU A CA 1
ATOM 1770 C C . LEU A 1 210 ? 33.300 14.187 -43.599 1.00 47.59 210 LEU A C 1
ATOM 1772 O O . LEU A 1 210 ? 33.380 13.215 -42.850 1.00 47.59 210 LEU A O 1
ATOM 1776 N N . GLU A 1 211 ? 34.370 14.932 -43.903 1.00 45.22 211 GLU A N 1
ATOM 1777 C CA . GLU A 1 211 ? 35.708 14.692 -43.323 1.00 45.22 211 GLU A CA 1
ATOM 1778 C C . GLU A 1 211 ? 35.789 15.085 -41.833 1.00 45.22 211 GLU A C 1
ATOM 1780 O O . GLU A 1 211 ? 36.549 14.486 -41.076 1.00 45.22 211 GLU A O 1
ATOM 1785 N N . ASP A 1 212 ? 34.947 16.013 -41.365 1.00 46.19 212 ASP A N 1
ATOM 1786 C CA . ASP A 1 212 ? 34.976 16.494 -39.973 1.00 46.19 212 ASP A CA 1
ATOM 1787 C C . ASP A 1 212 ? 34.271 15.560 -38.966 1.00 46.19 212 ASP A C 1
ATOM 1789 O O . ASP A 1 212 ? 34.472 15.679 -37.751 1.00 46.19 212 ASP A O 1
ATOM 1793 N N . PHE A 1 213 ? 33.447 14.614 -39.436 1.00 46.84 213 PHE A N 1
ATOM 1794 C CA . PHE A 1 213 ? 32.740 13.670 -38.559 1.00 46.84 213 PHE A CA 1
ATOM 1795 C C . PHE A 1 213 ? 33.602 12.468 -38.152 1.00 46.84 213 PHE A C 1
ATOM 1797 O O . PHE A 1 213 ? 33.500 12.022 -37.008 1.00 46.84 213 PHE A O 1
ATOM 1804 N N . SER A 1 214 ? 34.495 11.987 -39.025 1.00 46.78 214 SER A N 1
ATOM 1805 C CA . SER A 1 214 ? 35.368 10.842 -38.719 1.00 46.78 214 SER A CA 1
ATOM 1806 C C . SER A 1 214 ? 36.390 11.172 -37.622 1.00 46.78 214 SER A C 1
ATOM 1808 O O . SER A 1 214 ? 36.628 10.359 -36.732 1.00 46.78 214 SER A O 1
ATOM 1810 N N . HIS A 1 215 ? 36.919 12.400 -37.598 1.00 45.44 215 HIS A N 1
ATOM 1811 C CA . HIS A 1 215 ? 37.893 12.823 -36.586 1.00 45.44 215 HIS A CA 1
ATOM 1812 C C . HIS A 1 215 ? 37.288 13.200 -35.223 1.00 45.44 215 HIS A C 1
ATOM 1814 O O . HIS A 1 215 ? 38.014 13.258 -34.228 1.00 45.44 215 HIS A O 1
ATOM 1820 N N . ARG A 1 216 ? 35.970 13.434 -35.124 1.00 44.78 216 ARG A N 1
ATOM 1821 C CA . ARG A 1 216 ? 35.312 13.741 -33.836 1.00 44.78 216 ARG A CA 1
ATOM 1822 C C . ARG A 1 216 ? 34.892 12.511 -33.034 1.00 44.78 216 ARG A C 1
ATOM 1824 O O . ARG A 1 216 ? 34.766 12.636 -31.812 1.00 44.78 216 ARG A O 1
ATOM 1831 N N . GLU A 1 217 ? 34.681 11.356 -33.666 1.00 46.19 217 GLU A N 1
ATOM 1832 C CA . GLU A 1 217 ? 34.258 10.134 -32.962 1.00 46.19 217 GLU A CA 1
ATOM 1833 C C . GLU A 1 217 ? 35.430 9.363 -32.332 1.00 46.19 217 GLU A C 1
ATOM 1835 O O . GLU A 1 217 ? 35.313 8.942 -31.179 1.00 46.19 217 GLU A O 1
ATOM 1840 N N . GLU A 1 218 ? 36.608 9.315 -32.968 1.00 45.00 218 GLU A N 1
ATOM 1841 C CA . GLU A 1 218 ? 37.806 8.681 -32.376 1.00 45.00 218 GLU A CA 1
ATOM 1842 C C . GLU A 1 218 ? 38.287 9.370 -31.078 1.00 45.00 218 GLU A C 1
ATOM 1844 O O . GLU A 1 218 ? 38.943 8.754 -30.235 1.00 45.00 218 GLU A O 1
ATOM 1849 N N . GLY A 1 219 ? 37.925 10.641 -30.866 1.00 42.34 219 GLY A N 1
ATOM 1850 C CA . GLY A 1 219 ? 38.249 11.388 -29.647 1.00 42.34 219 GLY A CA 1
ATOM 1851 C C . GLY A 1 219 ? 37.305 11.143 -28.462 1.00 42.34 219 GLY A C 1
ATOM 1852 O O . GLY A 1 219 ? 37.674 11.438 -27.325 1.00 42.34 219 GLY A O 1
ATOM 1853 N N . ARG A 1 220 ? 36.092 10.613 -28.687 1.00 45.34 220 ARG A N 1
ATOM 1854 C CA . ARG A 1 220 ? 35.086 10.422 -27.619 1.00 45.34 220 ARG A CA 1
ATOM 1855 C C . ARG A 1 220 ? 35.010 8.998 -27.083 1.00 45.34 220 ARG A C 1
ATOM 1857 O O . ARG A 1 220 ? 34.601 8.823 -25.937 1.00 45.34 220 ARG A O 1
ATOM 1864 N N . GLU A 1 221 ? 35.477 8.003 -27.834 1.00 44.75 221 GLU A N 1
ATOM 1865 C CA . GLU A 1 221 ? 35.512 6.610 -27.363 1.00 44.75 221 GLU A CA 1
ATOM 1866 C C . GLU A 1 221 ? 36.539 6.354 -26.240 1.00 44.75 221 GLU A C 1
ATOM 1868 O O . GLU A 1 221 ? 36.460 5.333 -25.562 1.00 44.75 221 GLU A O 1
ATOM 1873 N N . LYS A 1 222 ? 37.453 7.293 -25.949 1.00 46.22 222 LYS A N 1
ATOM 1874 C CA . LYS A 1 222 ? 38.434 7.153 -24.850 1.00 46.22 222 LYS A CA 1
ATOM 1875 C C . LYS A 1 222 ? 37.994 7.704 -23.488 1.00 46.22 222 LYS A C 1
ATOM 1877 O O . LYS A 1 222 ? 38.729 7.535 -22.522 1.00 46.22 222 LYS A O 1
ATOM 1882 N N . LEU A 1 223 ? 36.824 8.340 -23.374 1.00 43.41 223 LEU A N 1
ATOM 1883 C CA . LEU A 1 223 ? 36.393 9.005 -22.128 1.00 43.41 223 LEU A CA 1
ATOM 1884 C C . LEU A 1 223 ? 35.153 8.390 -21.455 1.00 43.41 223 LEU A C 1
ATOM 1886 O O . LEU A 1 223 ? 34.675 8.937 -20.468 1.00 43.41 223 LEU A O 1
ATOM 1890 N N . ALA A 1 224 ? 34.643 7.253 -21.938 1.00 41.25 224 ALA A N 1
ATOM 1891 C CA . ALA A 1 224 ? 33.420 6.634 -21.407 1.00 41.25 224 ALA A CA 1
ATOM 1892 C C . ALA A 1 224 ? 33.635 5.296 -20.667 1.00 41.25 224 ALA A C 1
ATOM 1894 O O . ALA A 1 224 ? 32.669 4.579 -20.417 1.00 41.25 224 ALA A O 1
ATOM 1895 N N . CYS A 1 225 ? 34.875 4.972 -20.290 1.00 41.91 225 CYS A N 1
ATOM 1896 C CA . CYS A 1 225 ? 35.198 3.809 -19.460 1.00 41.91 225 CYS A CA 1
ATOM 1897 C C . CYS A 1 225 ? 36.110 4.205 -18.289 1.00 41.91 225 CYS A C 1
ATOM 1899 O O . CYS A 1 225 ? 37.303 3.918 -18.321 1.00 41.91 225 CYS A O 1
ATOM 1901 N N . HIS A 1 226 ? 35.542 4.854 -17.270 1.00 37.91 226 HIS A N 1
ATOM 1902 C CA . HIS A 1 226 ? 35.981 4.765 -15.873 1.00 37.91 226 HIS A CA 1
ATOM 1903 C C . HIS A 1 226 ? 34.812 5.054 -14.934 1.00 37.91 226 HIS A C 1
ATOM 1905 O O . HIS A 1 226 ? 34.072 6.027 -15.200 1.00 37.91 226 HIS A O 1
#